Protein AF-A0A061RYN5-F1 (afdb_monomer_lite)

Radius of gyration: 20.58 Å; chains: 1; bounding box: 54×41×48 Å

Foldseek 3Di:
DVVLVVVLVVLVVDVVVLLVSLLVLLVVLLVLLLVCDPPNPDPVSLVVNLVSLLSLLSSLLSLQVPDPPPPVVVVVVVVCNPPPQVSLVSNLVSLVSVLPHPVLQLLLALVSCQVRVSNLLSNLSSLLSCLQGRLQNHDPVSNLVRQQSSVLSSLSNLLSQCLHLPPSSNVSSLSSLQSLLVSLVPHDVSSLVSNLVCLLSNLLSLVSLLLHPPSLVCLLSSLVSLLSQLLSQLVVPVALLVSLVSNLVSNLVSVVPDDPVSADVCLNVVLSVQCSVLSSQSSVLSSVPDDPPDDPPRNVVSSVSNSVSSNVSSVVD

Sequence (317 aa):
MAAARATAAALRADSAAVVPALDDVLRSCLDALERASPPLGGKDATAAAAALMRLLSAAVEVCGGWNWSGGWECMAASGDAAEPEAAQARVVSALRRMGSSAIARSLESPAVADEVPDLSMAVCAVDVSFARFCVPALPQRLAAEAAPEMIGGALRRAAACCACNHKGAALAGLTSCSAFIKLGDSSSEAARGAVLSHGMVVAWGLLGTLLGPSPLSRVHKVASVLGELVSLVAAAVGSPDSAASTVRSWLSDAMDSVPRCRLLPGERSAALEEWGPLLAAIALVSLRRPCPDTGADGDGRNVQRLKRALRAFVERR

Secondary structure (DSSP, 8-state):
-HHHHHHHHHTTT-HHHHHHHHHHHHHHHHHHHHHT-SS--HHHHHHHHHHHHHHHHHHHHHHHHS-SSSHHHHHHTTT-TTHHHHHHHHHHHHHHHHHHSHHHHHTTSHHHHHHSHHHHHHHHHHHHHIIIIIGGGS-HHHHHHHHHHHHHHHHHHHHHHHT-SSHHHHHHHHHHHHHHHHHHHHS-HHHHHHHHHTHHHHHHHHHHHHHSSSGGGTHHHHHHHHHHHHHHHHHHHS-HHHHHHHHHHHHHHHHHHS-GGGS-TTHHHHHHHHHHHHHHHHHHHHHS---TTS-SHHHHHHHHHHHHHHHHHHHT-

pLDDT: mean 83.66, std 16.55, range [39.69, 98.62]

Structure (mmCIF, N/CA/C/O backbone):
data_AF-A0A061RYN5-F1
#
_entry.id   AF-A0A061RYN5-F1
#
loop_
_atom_site.group_PDB
_atom_site.id
_atom_site.type_symbol
_atom_site.label_atom_id
_atom_site.label_alt_id
_atom_site.label_comp_id
_atom_site.label_asym_id
_atom_site.label_entity_id
_atom_site.label_seq_id
_atom_site.pdbx_PDB_ins_code
_atom_site.Cartn_x
_atom_site.Cartn_y
_atom_site.Cartn_z
_atom_site.occupancy
_atom_site.B_iso_or_equiv
_atom_site.auth_seq_id
_atom_site.auth_comp_id
_atom_site.auth_asym_id
_atom_site.auth_atom_id
_atom_site.pdbx_PDB_model_num
ATOM 1 N N . MET A 1 1 ? 11.145 -18.696 -18.194 1.00 42.22 1 MET A N 1
ATOM 2 C CA . MET A 1 1 ? 11.932 -18.336 -16.985 1.00 42.22 1 MET A CA 1
ATOM 3 C C . MET A 1 1 ? 13.445 -18.395 -17.190 1.00 42.22 1 MET A C 1
ATOM 5 O O . MET A 1 1 ? 14.097 -17.432 -16.818 1.00 42.22 1 MET A O 1
ATOM 9 N N . ALA A 1 2 ? 14.019 -19.471 -17.748 1.00 40.53 2 ALA A N 1
ATOM 10 C CA . ALA A 1 2 ? 15.472 -19.570 -17.962 1.00 40.53 2 ALA A CA 1
ATOM 11 C C . ALA A 1 2 ? 16.017 -18.465 -18.887 1.00 40.53 2 ALA A C 1
ATOM 13 O O . ALA A 1 2 ? 16.960 -17.782 -18.508 1.00 40.53 2 ALA A O 1
ATOM 14 N N . ALA A 1 3 ? 15.342 -18.212 -20.017 1.00 44.34 3 ALA A N 1
ATOM 15 C CA . ALA A 1 3 ? 15.675 -17.113 -20.925 1.00 44.34 3 ALA A CA 1
ATOM 16 C C . ALA A 1 3 ? 15.694 -15.761 -20.203 1.00 44.34 3 ALA A C 1
ATOM 18 O O . ALA A 1 3 ? 16.672 -15.044 -20.273 1.00 44.34 3 ALA A O 1
ATOM 19 N N . ALA A 1 4 ? 14.674 -15.465 -19.402 1.00 47.56 4 ALA A N 1
ATOM 20 C CA . ALA A 1 4 ? 14.575 -14.180 -18.728 1.00 47.56 4 ALA A CA 1
ATOM 21 C C . ALA A 1 4 ? 15.557 -14.003 -17.549 1.00 47.56 4 ALA A C 1
ATOM 23 O O . ALA A 1 4 ? 16.001 -12.891 -17.284 1.00 47.56 4 ALA A O 1
ATOM 24 N N . ARG A 1 5 ? 15.953 -15.092 -16.868 1.00 48.97 5 ARG A N 1
ATOM 25 C CA . ARG A 1 5 ? 17.071 -15.067 -15.904 1.00 48.97 5 ARG A CA 1
ATOM 26 C C . ARG A 1 5 ? 18.412 -14.858 -16.606 1.00 48.97 5 ARG A C 1
ATOM 28 O O . ARG A 1 5 ? 19.238 -14.116 -16.091 1.00 48.97 5 ARG A O 1
ATOM 35 N N . ALA A 1 6 ? 18.606 -15.477 -17.770 1.00 54.03 6 ALA A N 1
ATOM 36 C CA . ALA A 1 6 ? 19.780 -15.255 -18.606 1.00 54.03 6 ALA A CA 1
ATOM 37 C C . ALA A 1 6 ? 19.813 -13.817 -19.147 1.00 54.03 6 ALA A C 1
ATOM 39 O O . ALA A 1 6 ? 20.861 -13.189 -19.092 1.00 54.03 6 ALA A O 1
ATOM 40 N N . THR A 1 7 ? 18.668 -13.255 -19.549 1.00 53.97 7 THR A N 1
ATOM 41 C CA . THR A 1 7 ? 18.532 -11.844 -19.930 1.00 53.97 7 THR A CA 1
ATOM 42 C C . THR A 1 7 ? 18.856 -10.933 -18.751 1.00 53.97 7 THR A C 1
ATOM 44 O O . THR A 1 7 ? 19.706 -10.074 -18.893 1.00 53.97 7 THR A O 1
ATOM 47 N N . ALA A 1 8 ? 18.294 -11.148 -17.557 1.00 50.59 8 ALA A N 1
ATOM 48 C CA . ALA A 1 8 ? 18.623 -10.335 -16.379 1.00 50.59 8 ALA A CA 1
ATOM 49 C C . ALA A 1 8 ? 20.107 -10.428 -15.967 1.00 50.59 8 ALA A C 1
ATOM 51 O O . ALA A 1 8 ? 20.676 -9.444 -15.502 1.00 50.59 8 ALA A O 1
ATOM 52 N N . ALA A 1 9 ? 20.744 -11.592 -16.139 1.00 55.84 9 ALA A N 1
ATOM 53 C CA . ALA A 1 9 ? 22.176 -11.772 -15.899 1.00 55.84 9 ALA A CA 1
ATOM 54 C C . ALA A 1 9 ? 23.040 -11.098 -16.981 1.00 55.84 9 ALA A C 1
ATOM 56 O O . ALA A 1 9 ? 24.043 -10.477 -16.647 1.00 55.84 9 ALA A O 1
ATOM 57 N N . ALA A 1 10 ? 22.627 -11.161 -18.249 1.00 55.28 10 ALA A N 1
ATOM 58 C CA . ALA A 1 10 ? 23.287 -10.484 -19.364 1.00 55.28 10 ALA A CA 1
ATOM 59 C C . ALA A 1 10 ? 23.141 -8.954 -19.278 1.00 55.28 10 ALA A C 1
ATOM 61 O O . ALA A 1 10 ? 24.114 -8.237 -19.479 1.00 55.28 10 ALA A O 1
ATOM 62 N N . LEU A 1 11 ? 21.971 -8.455 -18.861 1.00 52.06 11 LEU A N 1
ATOM 63 C CA . LEU A 1 11 ? 21.710 -7.033 -18.599 1.00 52.06 11 LEU A CA 1
ATOM 64 C C . LEU A 1 11 ? 22.567 -6.473 -17.449 1.00 52.06 11 LEU A C 1
ATOM 66 O O . LEU A 1 11 ? 22.714 -5.266 -17.329 1.00 52.06 11 LEU A O 1
ATOM 70 N N . ARG A 1 12 ? 23.145 -7.320 -16.587 1.00 54.09 12 ARG A N 1
ATOM 71 C CA . ARG A 1 12 ? 24.112 -6.879 -15.565 1.00 54.09 12 ARG A CA 1
ATOM 72 C C . ARG A 1 12 ? 25.542 -6.748 -16.098 1.00 54.09 12 ARG A C 1
ATOM 74 O O . ARG A 1 12 ? 26.367 -6.180 -15.393 1.00 54.09 12 ARG A O 1
ATOM 81 N N . ALA A 1 13 ? 25.843 -7.291 -17.279 1.00 55.84 13 ALA A N 1
ATOM 82 C CA . ALA A 1 13 ? 27.206 -7.409 -17.797 1.00 55.84 13 ALA A CA 1
ATOM 83 C C . ALA A 1 13 ? 27.595 -6.325 -18.822 1.00 55.84 13 ALA A C 1
ATOM 85 O O . ALA A 1 13 ? 28.786 -6.083 -18.987 1.00 55.84 13 ALA A O 1
ATOM 86 N N . ASP A 1 14 ? 26.636 -5.666 -19.484 1.00 59.75 14 ASP A N 1
ATOM 87 C CA . ASP A 1 14 ? 26.905 -4.643 -20.509 1.00 59.75 14 ASP A CA 1
ATOM 88 C C . ASP A 1 14 ? 25.846 -3.531 -20.486 1.00 59.75 14 ASP A C 1
ATOM 90 O O . ASP A 1 14 ? 24.712 -3.757 -20.902 1.00 59.75 14 ASP A O 1
ATOM 94 N N . SER A 1 15 ? 26.230 -2.340 -20.008 1.00 53.16 15 SER A N 1
ATOM 95 C CA . SER A 1 15 ? 25.376 -1.164 -19.788 1.00 53.16 15 SER A CA 1
ATOM 96 C C . SER A 1 15 ? 24.761 -0.573 -21.051 1.00 53.16 15 SER A C 1
ATOM 98 O O . SER A 1 15 ? 23.611 -0.133 -21.022 1.00 53.16 15 SER A O 1
ATOM 100 N N . ALA A 1 16 ? 25.509 -0.573 -22.155 1.00 54.28 16 ALA A N 1
ATOM 101 C CA . ALA A 1 16 ? 25.088 0.052 -23.406 1.00 54.28 16 ALA A CA 1
ATOM 102 C C . ALA A 1 16 ? 24.015 -0.788 -24.121 1.00 54.28 16 ALA A C 1
ATOM 104 O O . ALA A 1 16 ? 23.125 -0.251 -24.779 1.00 54.28 16 ALA A O 1
ATOM 105 N N . ALA A 1 17 ? 24.033 -2.109 -23.924 1.00 59.56 17 ALA A N 1
ATOM 106 C CA . ALA A 1 17 ? 23.021 -3.022 -24.448 1.00 59.56 17 ALA A CA 1
ATOM 107 C C . ALA A 1 17 ? 21.742 -3.095 -23.584 1.00 59.56 17 ALA A C 1
ATOM 109 O O . ALA A 1 17 ? 20.722 -3.614 -24.047 1.00 59.56 17 ALA A O 1
ATOM 110 N N . VAL A 1 18 ? 21.763 -2.581 -22.341 1.00 62.22 18 VAL A N 1
ATOM 111 C CA . VAL A 1 18 ? 20.642 -2.721 -21.389 1.00 62.22 18 VAL A CA 1
ATOM 112 C C . VAL A 1 18 ? 19.403 -1.981 -21.848 1.00 62.22 18 VAL A C 1
ATOM 114 O O . VAL A 1 18 ? 18.313 -2.535 -21.769 1.00 62.22 18 VAL A O 1
ATOM 117 N N . VAL A 1 19 ? 19.542 -0.739 -22.310 1.00 58.88 19 VAL A N 1
ATOM 118 C CA . VAL A 1 19 ? 18.387 0.131 -22.578 1.00 58.88 19 VAL A CA 1
ATOM 119 C C . VAL A 1 19 ? 17.543 -0.363 -23.763 1.00 58.88 19 VAL A C 1
ATOM 121 O O . VAL A 1 19 ? 16.324 -0.458 -23.596 1.00 58.88 19 VAL A O 1
ATOM 124 N N . PRO A 1 20 ? 18.116 -0.739 -24.927 1.00 65.12 20 PRO A N 1
ATOM 125 C CA . PRO A 1 20 ? 17.326 -1.287 -26.034 1.00 65.12 20 PRO A CA 1
ATOM 126 C C . PRO A 1 20 ? 16.695 -2.642 -25.691 1.00 65.12 20 PRO A C 1
ATOM 128 O O . PRO A 1 20 ? 15.509 -2.855 -25.932 1.00 65.12 20 PRO A O 1
ATOM 131 N N . ALA A 1 21 ? 17.457 -3.536 -25.049 1.00 67.19 21 ALA A N 1
ATOM 132 C CA . ALA A 1 21 ? 16.958 -4.845 -24.634 1.00 67.19 21 ALA A CA 1
ATOM 133 C C . ALA A 1 21 ? 15.854 -4.734 -23.570 1.00 67.19 21 ALA A C 1
ATOM 135 O O . ALA A 1 21 ? 14.900 -5.510 -23.574 1.00 67.19 21 ALA A O 1
ATOM 136 N N . LEU A 1 22 ? 15.957 -3.753 -22.673 1.00 67.50 22 LEU A N 1
ATOM 137 C CA . LEU A 1 22 ? 14.917 -3.424 -21.711 1.00 67.50 22 LEU A CA 1
ATOM 138 C C . LEU A 1 22 ? 13.658 -2.933 -22.418 1.00 67.50 22 LEU A C 1
ATOM 140 O O . LEU A 1 22 ? 12.581 -3.406 -22.083 1.00 67.50 22 LEU A O 1
ATOM 144 N N . ASP A 1 23 ? 13.774 -2.011 -23.374 1.00 68.69 23 ASP A N 1
ATOM 145 C CA . ASP A 1 23 ? 12.614 -1.479 -24.094 1.00 68.69 23 ASP A CA 1
ATOM 146 C C . ASP A 1 23 ? 11.867 -2.593 -24.842 1.00 68.69 23 ASP A C 1
ATOM 148 O O . ASP A 1 23 ? 10.643 -2.693 -24.753 1.00 68.69 23 ASP A O 1
ATOM 152 N N . ASP A 1 24 ? 12.598 -3.510 -25.479 1.00 72.88 24 ASP A N 1
ATOM 153 C CA . ASP A 1 24 ? 12.008 -4.678 -26.134 1.00 72.88 24 ASP A CA 1
ATOM 154 C C . ASP A 1 24 ? 11.366 -5.652 -25.138 1.00 72.88 24 ASP A C 1
ATOM 156 O O . ASP A 1 24 ? 10.282 -6.179 -25.406 1.00 72.88 24 ASP A O 1
ATOM 160 N N . VAL A 1 25 ? 11.974 -5.864 -23.965 1.00 73.81 25 VAL A N 1
ATOM 161 C CA . VAL A 1 25 ? 11.383 -6.674 -22.888 1.00 73.81 25 VAL A CA 1
ATOM 162 C C . VAL A 1 25 ? 10.125 -6.011 -22.329 1.00 73.81 25 VAL A C 1
ATOM 164 O O . VAL A 1 25 ? 9.109 -6.684 -22.172 1.00 73.81 25 VAL A O 1
ATOM 167 N N . LEU A 1 26 ? 10.155 -4.705 -22.056 1.00 71.75 26 LEU A N 1
ATOM 168 C CA . LEU A 1 26 ? 9.019 -3.934 -21.552 1.00 71.75 26 LEU A CA 1
ATOM 169 C C . LEU A 1 26 ? 7.860 -3.974 -22.546 1.00 71.75 26 LEU A C 1
ATOM 171 O O . LEU A 1 26 ? 6.738 -4.303 -22.161 1.00 71.75 26 LEU A O 1
ATOM 175 N N . ARG A 1 27 ? 8.139 -3.714 -23.828 1.00 76.06 27 ARG A N 1
ATOM 176 C CA . ARG A 1 27 ? 7.149 -3.763 -24.907 1.00 76.06 27 ARG A CA 1
ATOM 177 C C . ARG A 1 27 ? 6.567 -5.165 -25.056 1.00 76.06 27 ARG A C 1
ATOM 179 O O . ARG A 1 27 ? 5.354 -5.322 -25.010 1.00 76.06 27 ARG A O 1
ATOM 186 N N . SER A 1 28 ? 7.415 -6.192 -25.103 1.00 78.00 28 SER A N 1
ATOM 187 C CA . SER A 1 28 ? 6.971 -7.588 -25.216 1.00 78.00 28 SER A CA 1
ATOM 188 C C . SER A 1 28 ? 6.118 -8.031 -24.026 1.00 78.00 28 SER A C 1
ATOM 190 O O . SER A 1 28 ? 5.113 -8.719 -24.209 1.00 78.00 28 SER A O 1
ATOM 192 N N . CYS A 1 29 ? 6.493 -7.634 -22.805 1.00 72.44 29 CYS A N 1
ATOM 193 C CA . CYS A 1 29 ? 5.718 -7.903 -21.597 1.00 72.44 29 CYS A CA 1
ATOM 194 C C . CYS A 1 29 ? 4.349 -7.218 -21.651 1.00 72.44 29 CYS A C 1
ATOM 196 O O . CYS A 1 29 ? 3.344 -7.862 -21.357 1.00 72.44 29 CYS A O 1
ATOM 198 N N . LEU A 1 30 ? 4.297 -5.943 -22.046 1.00 73.19 30 LEU A N 1
ATOM 199 C CA . LEU A 1 30 ? 3.050 -5.188 -22.170 1.00 73.19 30 LEU A CA 1
ATOM 200 C C . LEU A 1 30 ? 2.140 -5.766 -23.252 1.00 73.19 30 LEU A C 1
ATOM 202 O O . LEU A 1 30 ? 0.977 -6.028 -22.974 1.00 73.19 30 LEU A O 1
ATOM 206 N N . ASP A 1 31 ? 2.670 -6.061 -24.436 1.00 80.00 31 ASP A N 1
ATOM 207 C CA . ASP A 1 31 ? 1.894 -6.633 -25.538 1.00 80.00 31 ASP A CA 1
ATOM 208 C C . ASP A 1 31 ? 1.385 -8.045 -25.196 1.00 80.00 31 ASP A C 1
ATOM 210 O O . ASP A 1 31 ? 0.319 -8.475 -25.641 1.00 80.00 31 ASP A O 1
ATOM 214 N N . ALA A 1 32 ? 2.141 -8.813 -24.406 1.00 75.69 32 ALA A N 1
ATOM 215 C CA . ALA A 1 32 ? 1.683 -10.097 -23.881 1.00 75.69 32 ALA A CA 1
ATOM 216 C C . ALA A 1 32 ? 0.579 -9.928 -22.821 1.00 75.69 32 ALA A C 1
ATOM 218 O O . ALA A 1 32 ? -0.394 -10.679 -22.841 1.00 75.69 32 ALA A O 1
ATOM 219 N N . LEU A 1 33 ? 0.697 -8.934 -21.936 1.00 71.31 33 LEU A N 1
ATOM 220 C CA . LEU A 1 33 ? -0.322 -8.612 -20.932 1.00 71.31 33 LEU A CA 1
ATOM 221 C C . LEU A 1 33 ? -1.615 -8.086 -21.569 1.00 71.31 33 LEU A C 1
ATOM 223 O O . LEU A 1 33 ? -2.698 -8.497 -21.169 1.00 71.31 33 LEU A O 1
ATOM 227 N N . GLU A 1 34 ? -1.521 -7.220 -22.577 1.00 75.75 34 GLU A N 1
ATOM 228 C CA . GLU A 1 34 ? -2.676 -6.681 -23.305 1.00 75.75 34 GLU A CA 1
ATOM 229 C C . GLU A 1 34 ? -3.419 -7.785 -24.073 1.00 75.75 34 GLU A C 1
ATOM 231 O O . GLU A 1 34 ? -4.651 -7.823 -24.072 1.00 75.75 34 GLU A O 1
ATOM 236 N N . ARG A 1 35 ? -2.689 -8.746 -24.656 1.00 75.00 35 ARG A N 1
ATOM 237 C CA . ARG A 1 35 ? -3.288 -9.929 -25.299 1.00 75.00 35 ARG A CA 1
ATOM 238 C C . ARG A 1 35 ? -3.951 -10.890 -24.315 1.00 75.00 35 ARG A C 1
ATOM 240 O O . ARG A 1 35 ? -4.870 -11.602 -24.705 1.00 75.00 35 ARG A O 1
ATOM 247 N N . ALA A 1 36 ? -3.532 -10.895 -23.052 1.00 68.44 36 ALA A N 1
ATOM 248 C CA . ALA A 1 36 ? -4.108 -11.732 -22.001 1.00 68.44 36 ALA A CA 1
ATOM 249 C C . ALA A 1 36 ? -5.423 -11.170 -21.405 1.00 68.44 36 ALA A C 1
ATOM 251 O O . ALA A 1 36 ? -5.782 -11.551 -20.293 1.00 68.44 36 ALA A O 1
ATOM 252 N N . SER A 1 37 ? -6.106 -10.262 -22.121 1.00 57.72 37 SER A N 1
ATOM 253 C CA . SER A 1 37 ? -7.301 -9.502 -21.711 1.00 57.72 37 SER A CA 1
ATOM 254 C C . SER A 1 37 ? -8.271 -10.268 -20.786 1.00 57.72 37 SER A C 1
ATOM 256 O O . SER A 1 37 ? -8.551 -11.442 -21.038 1.00 57.72 37 SER A O 1
ATOM 258 N N . PRO A 1 38 ? -8.813 -9.633 -19.724 1.00 60.19 38 PRO A N 1
ATOM 259 C CA . PRO A 1 38 ? -9.725 -10.298 -18.799 1.00 60.19 38 PRO A CA 1
ATOM 260 C C . PRO A 1 38 ? -11.048 -10.756 -19.459 1.00 60.19 38 PRO A C 1
ATOM 262 O O . PRO A 1 38 ? -11.493 -10.139 -20.429 1.00 60.19 38 PRO A O 1
ATOM 265 N N . PRO A 1 39 ? -11.723 -11.784 -18.899 1.00 54.28 39 PRO A N 1
ATOM 266 C CA . PRO A 1 39 ? -11.365 -12.485 -17.665 1.00 54.28 39 PRO A CA 1
ATOM 267 C C . PRO A 1 39 ? -10.153 -13.388 -17.904 1.00 54.28 39 PRO A C 1
ATOM 269 O O . PRO A 1 39 ? -10.120 -14.112 -18.893 1.00 54.28 39 PRO A O 1
ATOM 272 N N . LEU A 1 40 ? -9.142 -13.299 -17.029 1.00 60.88 40 LEU A N 1
ATOM 273 C CA . LEU A 1 40 ? -7.882 -14.036 -17.156 1.00 60.88 40 LEU A CA 1
ATOM 274 C C . LEU A 1 40 ? -8.197 -15.528 -17.342 1.00 60.88 40 LEU A C 1
ATOM 276 O O . LEU A 1 40 ? -8.603 -16.216 -16.406 1.00 60.88 40 LEU A O 1
ATOM 280 N N . GLY A 1 41 ? -8.091 -15.996 -18.585 1.00 55.47 41 GLY A N 1
ATOM 281 C CA . GLY A 1 41 ? -8.524 -17.327 -18.980 1.00 55.47 41 GLY A CA 1
ATOM 282 C C . GLY A 1 41 ? -7.624 -18.390 -18.365 1.00 55.47 41 GLY A C 1
ATOM 283 O O . GLY A 1 41 ? -6.517 -18.618 -18.839 1.00 55.47 41 GLY A O 1
ATOM 284 N N . GLY A 1 42 ? -8.109 -19.060 -17.322 1.00 70.00 42 GLY A N 1
ATOM 285 C CA . GLY A 1 42 ? -7.439 -20.210 -16.715 1.00 70.00 42 GLY A CA 1
ATOM 286 C C . GLY A 1 42 ? -6.166 -19.883 -15.919 1.00 70.00 42 GLY A C 1
ATOM 287 O O . GLY A 1 42 ? -5.574 -18.808 -16.007 1.00 70.00 42 GLY A O 1
ATOM 288 N N . LYS A 1 43 ? -5.730 -20.856 -15.108 1.00 76.31 43 LYS A N 1
ATOM 289 C CA . LYS A 1 43 ? -4.558 -20.737 -14.217 1.00 76.31 43 LYS A CA 1
ATOM 290 C C . LYS A 1 43 ? -3.237 -20.494 -14.962 1.00 76.31 43 LYS A C 1
ATOM 292 O O . LYS A 1 43 ? -2.313 -19.918 -14.395 1.00 76.31 43 LYS A O 1
ATOM 297 N N . ASP A 1 44 ? -3.143 -20.902 -16.225 1.00 79.88 44 ASP A N 1
ATOM 298 C CA . ASP A 1 44 ? -1.905 -20.781 -17.001 1.00 79.88 44 ASP A CA 1
ATOM 299 C C . ASP A 1 44 ? -1.659 -19.342 -17.474 1.00 79.88 44 ASP A C 1
ATOM 301 O O . ASP A 1 44 ? -0.527 -18.854 -17.416 1.00 79.88 44 ASP A O 1
ATOM 305 N N . ALA A 1 45 ? -2.715 -18.618 -17.866 1.00 78.69 45 ALA A N 1
ATOM 306 C CA . ALA A 1 45 ? -2.604 -17.215 -18.265 1.00 78.69 45 ALA A CA 1
ATOM 307 C C . ALA A 1 45 ? -2.218 -16.320 -17.077 1.00 78.69 45 ALA A C 1
ATOM 309 O O . ALA A 1 45 ? -1.377 -15.429 -17.213 1.00 78.69 45 ALA A O 1
ATOM 310 N N . THR A 1 46 ? -2.775 -16.587 -15.891 1.00 80.19 46 THR A N 1
ATOM 311 C CA . THR A 1 46 ? -2.453 -15.838 -14.667 1.00 80.19 46 THR A CA 1
ATOM 312 C C . THR A 1 46 ? -1.017 -16.094 -14.213 1.00 80.19 46 THR A C 1
ATOM 314 O O . THR A 1 46 ? -0.311 -15.149 -13.857 1.00 80.19 46 THR A O 1
ATOM 317 N N . ALA A 1 47 ? -0.542 -17.340 -14.299 1.00 83.19 47 ALA A N 1
ATOM 318 C CA .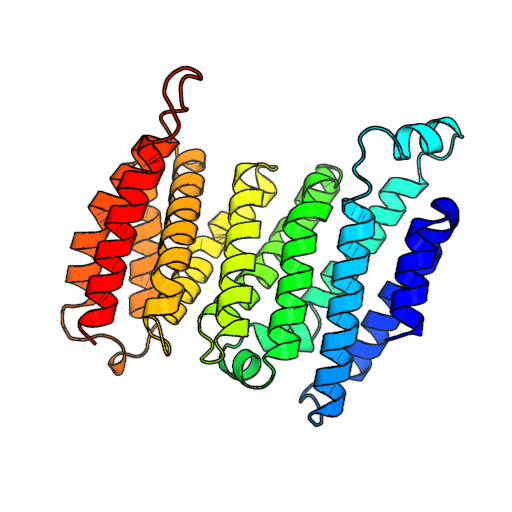 ALA A 1 47 ? 0.845 -17.691 -14.006 1.00 83.19 47 ALA A 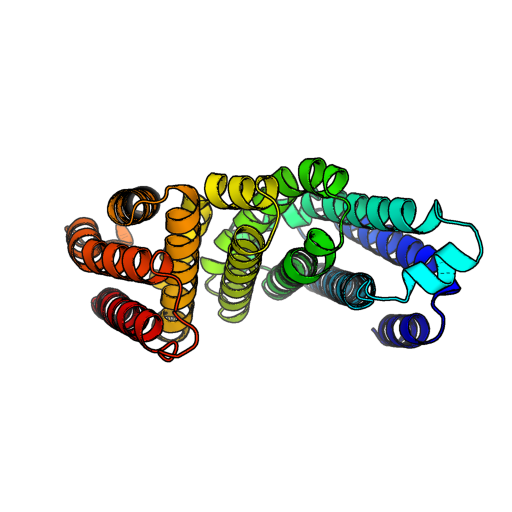CA 1
ATOM 319 C C . ALA A 1 47 ? 1.832 -17.027 -14.982 1.00 83.19 47 ALA A C 1
ATOM 321 O O . ALA A 1 47 ? 2.868 -16.507 -14.557 1.00 83.19 47 ALA A O 1
ATOM 322 N N . ALA A 1 48 ? 1.505 -16.995 -16.279 1.00 81.88 48 ALA A N 1
ATOM 323 C CA . ALA A 1 48 ? 2.310 -16.309 -17.286 1.00 81.88 48 ALA A CA 1
ATOM 324 C C . ALA A 1 48 ? 2.369 -14.794 -17.029 1.00 81.88 48 ALA A C 1
ATOM 326 O O . ALA A 1 48 ? 3.460 -14.223 -16.989 1.00 81.88 48 ALA A O 1
ATOM 327 N N . ALA A 1 49 ? 1.224 -14.155 -16.765 1.00 81.81 49 ALA A N 1
ATOM 328 C CA . ALA A 1 49 ? 1.158 -12.738 -16.414 1.00 81.81 49 ALA A CA 1
ATOM 329 C C . ALA A 1 49 ? 1.967 -12.425 -15.141 1.00 81.81 49 ALA A C 1
ATOM 331 O O . ALA A 1 49 ? 2.742 -11.470 -15.117 1.00 81.81 49 ALA A O 1
ATOM 332 N N . ALA A 1 50 ? 1.867 -13.265 -14.106 1.00 84.31 50 ALA A N 1
ATOM 333 C CA . ALA A 1 50 ? 2.649 -13.109 -12.881 1.00 84.31 50 ALA A CA 1
ATOM 334 C C . ALA A 1 50 ? 4.159 -13.237 -13.143 1.00 84.31 50 ALA A C 1
ATOM 336 O O . ALA A 1 50 ? 4.956 -12.482 -12.584 1.00 84.31 50 ALA A O 1
ATOM 337 N N . ALA A 1 51 ? 4.573 -14.162 -14.015 1.00 83.25 51 ALA A N 1
ATOM 338 C CA . ALA A 1 51 ? 5.969 -14.290 -14.419 1.00 83.25 51 ALA A CA 1
ATOM 339 C C . ALA A 1 51 ? 6.465 -13.036 -15.155 1.00 83.25 51 ALA A C 1
ATOM 341 O O . ALA A 1 51 ? 7.547 -12.550 -14.832 1.00 83.25 51 ALA A O 1
ATOM 342 N N . LEU A 1 52 ? 5.672 -12.480 -16.078 1.00 82.56 52 LEU A N 1
ATOM 343 C CA . LEU A 1 52 ? 6.001 -11.233 -16.779 1.00 82.56 52 LEU A CA 1
ATOM 344 C C . LEU A 1 52 ? 6.136 -10.054 -15.807 1.00 82.56 52 LEU A C 1
ATOM 346 O O . LEU A 1 52 ? 7.115 -9.318 -15.880 1.00 82.56 52 LEU A O 1
ATOM 350 N N . MET A 1 53 ? 5.229 -9.920 -14.835 1.00 85.31 53 MET A N 1
ATOM 351 C CA . MET A 1 53 ? 5.309 -8.865 -13.816 1.00 85.31 53 MET A CA 1
ATOM 352 C C . MET A 1 53 ? 6.550 -8.998 -12.924 1.00 85.31 53 MET A C 1
ATOM 354 O O . MET A 1 53 ? 7.187 -8.003 -12.593 1.00 85.31 53 MET A O 1
ATOM 358 N N . ARG A 1 54 ? 6.965 -10.221 -12.576 1.00 84.94 54 ARG A N 1
ATOM 359 C CA . ARG A 1 54 ? 8.223 -10.439 -11.836 1.00 84.94 54 ARG A CA 1
ATOM 360 C C . ARG A 1 54 ? 9.447 -10.040 -12.655 1.00 84.94 54 ARG A C 1
ATOM 362 O O . ARG A 1 54 ? 10.398 -9.503 -12.097 1.00 84.94 54 ARG A O 1
ATOM 369 N N . LEU A 1 55 ? 9.427 -10.293 -13.964 1.00 80.56 55 LEU A N 1
ATOM 370 C CA . LEU A 1 55 ? 10.491 -9.845 -14.863 1.00 80.56 55 LEU A CA 1
ATOM 371 C C . LEU A 1 55 ? 10.521 -8.329 -14.982 1.00 80.56 55 LEU A C 1
ATOM 373 O O . LEU A 1 55 ? 11.597 -7.751 -14.898 1.00 80.56 55 LEU A O 1
ATOM 377 N N . LEU A 1 56 ? 9.353 -7.699 -15.103 1.00 81.94 56 LEU A N 1
ATOM 378 C CA . LEU A 1 56 ? 9.218 -6.249 -15.101 1.00 81.94 56 LEU A CA 1
ATOM 379 C C . LEU A 1 56 ? 9.768 -5.638 -13.805 1.00 81.94 56 LEU A C 1
ATOM 381 O O . LEU A 1 56 ? 10.564 -4.710 -13.868 1.00 81.94 56 LEU A O 1
ATOM 385 N N . SER A 1 57 ? 9.405 -6.186 -12.643 1.00 85.06 57 SER A N 1
ATOM 386 C CA . SER A 1 57 ? 9.920 -5.739 -11.342 1.00 85.06 57 SER A CA 1
ATOM 387 C C . SER A 1 57 ? 11.442 -5.871 -11.283 1.00 85.06 57 SER A C 1
ATOM 389 O O . SER A 1 57 ? 12.120 -4.882 -11.030 1.00 85.06 57 SER A O 1
ATOM 391 N N . ALA A 1 58 ? 11.998 -7.037 -11.628 1.00 81.38 58 ALA A N 1
ATOM 392 C CA . ALA A 1 58 ? 13.447 -7.234 -11.654 1.00 81.38 58 ALA A CA 1
ATOM 393 C C . ALA A 1 58 ? 14.156 -6.276 -12.626 1.00 81.38 58 ALA A C 1
ATOM 395 O O . ALA A 1 58 ? 15.226 -5.763 -12.314 1.00 81.38 58 ALA A O 1
ATOM 396 N N . ALA A 1 59 ? 13.560 -6.016 -13.789 1.00 76.56 59 ALA A N 1
ATOM 397 C CA . ALA A 1 59 ? 14.095 -5.077 -14.763 1.00 76.56 59 ALA A CA 1
ATOM 398 C C . ALA A 1 59 ? 14.102 -3.643 -14.211 1.00 76.56 59 ALA A C 1
ATOM 400 O O . ALA A 1 59 ? 15.120 -2.965 -14.294 1.00 76.56 59 ALA A O 1
ATOM 401 N N . VAL A 1 60 ? 13.018 -3.218 -13.556 1.00 78.56 60 VAL A N 1
ATOM 402 C CA . VAL A 1 60 ? 12.928 -1.923 -12.864 1.00 78.56 60 VAL A CA 1
ATOM 403 C C . VAL A 1 60 ? 13.980 -1.795 -11.758 1.00 78.56 60 VAL A C 1
ATOM 405 O O . VAL A 1 60 ? 14.625 -0.753 -11.647 1.00 78.56 60 VAL A O 1
ATOM 408 N N . GLU A 1 61 ? 14.184 -2.843 -10.957 1.00 80.50 61 GLU A N 1
ATOM 409 C CA . GLU A 1 61 ? 15.211 -2.855 -9.906 1.00 80.50 61 GLU A CA 1
ATOM 410 C C . GLU A 1 61 ? 16.620 -2.765 -10.470 1.00 80.50 61 GLU A C 1
ATOM 412 O O . GLU A 1 61 ? 17.456 -2.076 -9.898 1.00 80.50 61 GLU A O 1
ATOM 417 N N . VAL A 1 62 ? 16.894 -3.433 -11.593 1.00 72.50 62 VAL A N 1
ATOM 418 C CA . VAL A 1 62 ? 18.163 -3.263 -12.299 1.00 72.50 62 VAL A CA 1
ATOM 419 C C . VAL A 1 62 ? 18.276 -1.803 -12.735 1.00 72.50 62 VAL A C 1
ATOM 421 O O . VAL A 1 62 ? 19.195 -1.124 -12.308 1.00 72.50 62 VAL A O 1
ATOM 424 N N . CYS A 1 63 ? 17.304 -1.249 -13.452 1.00 67.75 63 CYS A N 1
ATOM 425 C CA . CYS A 1 63 ? 17.404 0.119 -13.966 1.00 67.75 63 CYS A CA 1
ATOM 426 C C . CYS A 1 63 ? 17.558 1.204 -12.892 1.00 67.75 63 CYS A C 1
ATOM 428 O O . CYS A 1 63 ? 18.298 2.162 -13.107 1.00 67.75 63 CYS A O 1
ATOM 430 N N . GLY A 1 64 ? 16.875 1.086 -11.751 1.00 64.25 64 GLY A N 1
ATOM 431 C CA . GLY A 1 64 ? 16.998 2.080 -10.680 1.00 64.25 64 GLY A CA 1
ATOM 432 C C . GLY A 1 64 ? 18.041 1.734 -9.606 1.00 64.25 64 GLY A C 1
ATOM 433 O O . GLY A 1 64 ? 18.517 2.624 -8.911 1.00 64.25 64 GLY A O 1
ATOM 434 N N . GLY A 1 65 ? 18.456 0.467 -9.496 1.00 58.81 65 GLY A N 1
ATOM 435 C CA . GLY A 1 65 ? 19.585 0.021 -8.670 1.00 58.81 65 GLY A CA 1
ATOM 436 C C . GLY A 1 65 ? 20.948 0.370 -9.272 1.00 58.81 65 GLY A C 1
ATOM 437 O O . GLY A 1 65 ? 21.938 0.440 -8.545 1.00 58.81 65 GLY A O 1
ATOM 438 N N . TRP A 1 66 ? 20.994 0.685 -10.570 1.00 55.84 66 TRP A N 1
ATOM 439 C CA . TRP A 1 66 ? 22.092 1.398 -11.231 1.00 55.84 66 TRP A CA 1
ATOM 440 C C . TRP A 1 66 ? 22.113 2.863 -10.798 1.00 55.84 66 TRP A C 1
ATOM 442 O O . TRP A 1 66 ? 22.067 3.773 -11.623 1.00 55.84 66 TRP A O 1
ATOM 452 N N . ASN A 1 67 ? 22.109 3.083 -9.487 1.00 48.06 67 ASN A N 1
ATOM 453 C CA . ASN A 1 67 ? 22.121 4.373 -8.831 1.00 48.06 67 ASN A CA 1
ATOM 454 C C . ASN A 1 67 ? 23.306 5.190 -9.372 1.00 48.06 67 ASN A C 1
ATOM 456 O O . ASN A 1 67 ? 24.440 4.984 -8.958 1.00 48.06 67 ASN A O 1
ATOM 460 N N . TRP A 1 68 ? 23.075 5.959 -10.440 1.00 53.00 68 TRP A N 1
ATOM 461 C CA . TRP A 1 68 ? 23.022 7.421 -10.526 1.00 53.00 68 TRP A CA 1
ATOM 462 C C . TRP A 1 68 ? 24.100 8.253 -9.809 1.00 53.00 68 TRP A C 1
ATOM 464 O O . TRP A 1 68 ? 24.213 9.436 -10.097 1.00 53.00 68 TRP A O 1
ATOM 474 N N . SER A 1 69 ? 24.963 7.664 -8.982 1.00 42.34 69 SER A N 1
ATOM 475 C CA . SER A 1 69 ? 26.101 8.312 -8.324 1.00 42.34 69 SER A CA 1
ATOM 476 C C . SER A 1 69 ? 27.416 8.189 -9.112 1.00 42.34 69 SER A C 1
ATOM 478 O O . SER A 1 69 ? 28.482 8.262 -8.509 1.00 42.34 69 SER A O 1
ATOM 480 N N . GLY A 1 70 ? 27.362 7.928 -10.425 1.00 44.72 70 GLY A N 1
ATOM 481 C CA . GLY A 1 70 ? 28.565 7.940 -11.275 1.00 44.72 70 GLY A CA 1
ATOM 482 C C . GLY A 1 70 ? 28.461 7.208 -12.619 1.00 44.72 70 GLY A C 1
ATOM 483 O O . GLY A 1 70 ? 29.162 7.559 -13.561 1.00 44.72 70 GLY A O 1
ATOM 484 N N . GLY A 1 71 ? 27.557 6.231 -12.771 1.00 47.44 71 GLY A N 1
ATOM 485 C CA . GLY A 1 71 ? 27.449 5.456 -14.024 1.00 47.44 71 GLY A CA 1
ATOM 486 C C . GLY A 1 71 ? 26.994 6.284 -15.233 1.00 47.44 71 GLY A C 1
ATOM 487 O O . GLY A 1 71 ? 27.513 6.128 -16.336 1.00 47.44 71 GLY A O 1
ATOM 488 N N . TRP A 1 72 ? 26.067 7.220 -15.014 1.00 47.72 72 TRP A N 1
ATOM 489 C CA . TRP A 1 72 ? 25.620 8.151 -16.052 1.00 47.72 72 TRP A CA 1
ATOM 490 C C . TRP A 1 72 ? 26.610 9.285 -16.290 1.00 47.72 72 TRP A C 1
ATOM 492 O O . TRP A 1 72 ? 26.660 9.788 -17.400 1.00 47.72 72 TRP A O 1
ATOM 502 N N . GLU A 1 73 ? 27.432 9.654 -15.306 1.00 46.25 73 GLU A N 1
ATOM 503 C CA . GLU A 1 73 ? 28.522 10.617 -15.509 1.00 46.25 73 GLU A CA 1
ATOM 504 C C . GLU A 1 73 ? 29.595 10.031 -16.435 1.00 46.25 73 GLU A C 1
ATOM 506 O O . GLU A 1 73 ? 30.109 10.739 -17.296 1.00 46.25 73 GLU A O 1
ATOM 511 N N . CYS A 1 74 ? 29.857 8.719 -16.355 1.00 46.47 74 CYS A N 1
ATOM 512 C CA . CYS A 1 74 ? 30.727 8.025 -17.307 1.00 46.47 74 CYS A CA 1
ATOM 513 C C . CYS A 1 74 ? 30.166 7.998 -18.743 1.00 46.47 74 CYS A C 1
ATOM 515 O O . CYS A 1 74 ? 30.951 8.075 -19.683 1.00 46.47 74 CYS A O 1
ATOM 517 N N . MET A 1 75 ? 28.840 7.931 -18.933 1.00 44.19 75 MET A N 1
ATOM 518 C CA . MET A 1 75 ? 28.211 7.994 -20.270 1.00 44.19 75 MET A CA 1
ATOM 519 C C . MET A 1 75 ? 27.953 9.433 -20.756 1.00 44.19 75 MET A C 1
ATOM 521 O O . MET A 1 75 ? 28.049 9.729 -21.945 1.00 44.19 75 MET A O 1
ATOM 525 N N . ALA A 1 76 ? 27.696 10.375 -19.852 1.00 46.50 76 ALA A N 1
ATOM 526 C CA . ALA A 1 76 ? 27.619 11.797 -20.174 1.00 46.50 76 ALA A CA 1
ATOM 527 C C . ALA A 1 76 ? 29.000 12.347 -20.569 1.00 46.50 76 ALA A C 1
ATOM 529 O O . ALA A 1 76 ? 29.088 13.201 -21.449 1.00 46.50 76 ALA A O 1
ATOM 530 N N . ALA A 1 77 ? 30.084 11.801 -20.002 1.00 52.53 77 ALA A N 1
ATOM 531 C CA . ALA A 1 77 ? 31.453 12.080 -20.434 1.00 52.53 77 ALA A CA 1
ATOM 532 C C . ALA A 1 77 ? 31.741 11.622 -21.878 1.00 52.53 77 ALA A C 1
ATOM 534 O O . ALA A 1 77 ? 32.643 12.171 -22.508 1.00 52.53 77 ALA A O 1
ATOM 535 N N . SER A 1 78 ? 30.964 10.679 -22.431 1.00 52.84 78 SER A N 1
ATOM 536 C CA . SER A 1 78 ? 31.014 10.318 -23.858 1.00 52.84 78 SER A CA 1
ATOM 537 C C . SER A 1 78 ? 30.179 11.221 -24.782 1.00 52.84 78 SER A C 1
ATOM 539 O O . SER A 1 78 ? 30.206 11.019 -25.990 1.00 52.84 78 SER A O 1
ATOM 541 N N . GLY A 1 79 ? 29.504 12.253 -24.257 1.00 48.06 79 GLY A N 1
ATOM 542 C CA . GLY A 1 79 ? 28.885 13.319 -25.058 1.00 48.06 79 GLY A CA 1
ATOM 543 C C . GLY A 1 79 ? 27.399 13.153 -25.404 1.00 48.06 79 GLY A C 1
ATOM 544 O O . GLY A 1 79 ? 26.826 14.088 -25.957 1.00 48.06 79 GLY A O 1
ATOM 545 N N . ASP A 1 80 ? 26.747 12.047 -25.025 1.00 50.56 80 ASP A N 1
ATOM 546 C CA . ASP A 1 80 ? 25.335 11.758 -25.349 1.00 50.56 80 ASP A CA 1
ATOM 547 C C . ASP A 1 80 ? 24.401 11.859 -24.125 1.00 50.56 80 ASP A C 1
ATOM 549 O O . ASP A 1 80 ? 23.773 10.905 -23.667 1.00 50.56 80 ASP A O 1
ATOM 553 N N . ALA A 1 81 ? 24.261 13.067 -23.577 1.00 49.31 81 ALA A N 1
ATOM 554 C CA . ALA A 1 81 ? 23.370 13.339 -22.442 1.00 49.31 81 ALA A CA 1
ATOM 555 C C . ALA A 1 81 ? 21.857 13.188 -22.753 1.00 49.31 81 ALA A C 1
ATOM 557 O O . ALA A 1 81 ? 21.039 13.325 -21.847 1.00 49.31 81 ALA A O 1
ATOM 558 N N . ALA A 1 82 ? 21.465 12.912 -24.004 1.00 54.06 82 ALA A N 1
ATOM 559 C CA . ALA A 1 82 ? 20.067 12.754 -24.424 1.00 54.06 82 ALA A CA 1
ATOM 560 C C . ALA A 1 82 ? 19.497 11.335 -24.193 1.00 54.06 82 ALA A C 1
ATOM 562 O O . ALA A 1 82 ? 18.280 11.162 -24.092 1.00 54.06 82 ALA A O 1
ATOM 563 N N . GLU A 1 83 ? 20.347 10.313 -24.076 1.00 64.75 83 GLU A N 1
ATOM 564 C CA . GLU A 1 83 ? 19.915 8.923 -23.868 1.00 64.75 83 GLU A CA 1
ATOM 565 C C . GLU A 1 83 ? 19.334 8.579 -22.473 1.00 64.75 83 GLU A C 1
ATOM 567 O O . GLU A 1 83 ? 18.385 7.786 -22.428 1.00 64.75 83 GLU A O 1
ATOM 572 N N . PRO A 1 84 ? 19.799 9.151 -21.336 1.00 67.62 84 PRO A N 1
ATOM 573 C CA . PRO A 1 84 ? 19.309 8.798 -19.999 1.00 67.62 84 PRO A CA 1
ATOM 574 C C . PRO A 1 84 ? 17.848 9.172 -19.788 1.00 67.62 84 PRO A C 1
ATOM 576 O O . PRO A 1 84 ? 17.036 8.350 -19.362 1.00 67.62 84 PRO A O 1
ATOM 579 N N . GLU A 1 85 ? 17.501 10.418 -20.109 1.00 72.94 85 GLU A N 1
ATOM 580 C CA . GLU A 1 85 ? 16.156 10.945 -19.896 1.00 72.94 85 GLU A CA 1
ATOM 581 C C . GLU A 1 85 ? 15.155 10.252 -20.827 1.00 72.94 85 GLU A C 1
ATOM 583 O O . GLU A 1 85 ? 14.052 9.900 -20.406 1.00 72.94 85 GLU A O 1
ATOM 588 N N . ALA A 1 86 ? 15.563 9.945 -22.064 1.00 76.25 86 ALA A N 1
ATOM 589 C CA . ALA A 1 86 ? 14.763 9.152 -22.990 1.00 76.25 86 ALA A CA 1
ATOM 590 C C . ALA A 1 86 ? 14.514 7.727 -22.462 1.00 76.25 86 ALA A C 1
ATOM 592 O O . ALA A 1 86 ? 13.383 7.237 -22.528 1.00 76.25 86 ALA A O 1
ATOM 593 N N . ALA A 1 87 ? 15.531 7.063 -21.902 1.00 73.56 87 ALA A N 1
ATOM 594 C CA . ALA A 1 87 ? 15.386 5.741 -21.292 1.00 73.56 87 ALA A CA 1
ATOM 595 C C . ALA A 1 87 ? 14.444 5.772 -20.076 1.00 73.56 87 ALA A C 1
ATOM 597 O O . ALA A 1 87 ? 13.534 4.947 -19.965 1.00 73.56 87 ALA A O 1
ATOM 598 N N . GLN A 1 88 ? 14.602 6.761 -19.195 1.00 76.81 88 GLN A N 1
ATOM 599 C CA . GLN A 1 88 ? 13.718 6.964 -18.046 1.00 76.81 88 GLN A CA 1
ATOM 600 C C . GLN A 1 88 ? 12.274 7.240 -18.469 1.00 76.81 88 GLN A C 1
ATOM 602 O O . GLN A 1 88 ? 11.347 6.640 -17.924 1.00 76.81 88 GLN A O 1
ATOM 607 N N . ALA A 1 89 ? 12.070 8.101 -19.467 1.00 81.12 89 ALA A N 1
ATOM 608 C CA . ALA A 1 89 ? 10.751 8.404 -20.007 1.00 81.12 89 ALA A CA 1
ATOM 609 C C . ALA A 1 89 ? 10.075 7.154 -20.598 1.00 81.12 89 ALA A C 1
ATOM 611 O O . ALA A 1 89 ? 8.870 6.965 -20.410 1.00 81.12 89 ALA A O 1
ATOM 612 N N . ARG A 1 90 ? 10.833 6.259 -21.249 1.00 78.94 90 ARG A N 1
ATOM 613 C CA . ARG A 1 90 ? 10.319 4.963 -21.734 1.00 78.94 90 ARG A CA 1
ATOM 614 C C . ARG A 1 90 ? 9.896 4.049 -20.589 1.00 78.94 90 ARG A C 1
ATOM 616 O O . ARG A 1 90 ? 8.792 3.511 -20.639 1.00 78.94 90 ARG A O 1
ATOM 623 N N . VAL A 1 91 ? 10.706 3.929 -19.533 1.00 78.62 91 VAL A N 1
ATOM 624 C CA . VAL A 1 91 ? 10.344 3.151 -18.333 1.00 78.62 91 VAL A CA 1
ATOM 625 C C . VAL A 1 91 ? 9.070 3.704 -17.692 1.00 78.62 91 VAL A C 1
ATOM 627 O O . VAL A 1 91 ? 8.143 2.946 -17.410 1.00 78.62 91 VAL A O 1
ATOM 630 N N . VAL A 1 92 ? 8.976 5.026 -17.523 1.00 83.50 92 VAL A N 1
ATOM 631 C CA . VAL A 1 92 ? 7.774 5.691 -16.997 1.00 83.50 92 VAL A CA 1
ATOM 632 C C . VAL A 1 92 ? 6.560 5.424 -17.887 1.00 83.50 92 VAL A C 1
ATOM 634 O O . VAL A 1 92 ? 5.496 5.075 -17.380 1.00 83.50 92 VAL A O 1
ATOM 637 N N . SER A 1 93 ? 6.710 5.532 -19.209 1.00 85.62 93 SER A N 1
ATOM 638 C CA . SER A 1 93 ? 5.645 5.236 -20.173 1.00 85.62 93 SER A CA 1
ATOM 639 C C . SER A 1 93 ? 5.174 3.781 -20.078 1.00 85.62 93 SER A C 1
ATOM 641 O O . SER A 1 93 ? 3.972 3.520 -20.011 1.00 85.62 93 SER A O 1
ATOM 643 N N . ALA A 1 94 ? 6.105 2.829 -19.988 1.00 83.06 94 ALA A N 1
ATOM 644 C CA . ALA A 1 94 ? 5.796 1.411 -19.851 1.00 83.06 94 ALA A CA 1
ATOM 645 C C . ALA A 1 94 ? 5.061 1.104 -18.539 1.00 83.06 94 ALA A C 1
ATOM 647 O O . ALA A 1 94 ? 4.052 0.397 -18.539 1.00 83.06 94 ALA A O 1
ATOM 648 N N . LEU A 1 95 ? 5.519 1.672 -17.422 1.00 86.62 95 LEU A N 1
ATOM 649 C CA . LEU A 1 95 ? 4.871 1.507 -16.123 1.00 86.62 95 LEU A CA 1
ATOM 650 C C . LEU A 1 95 ? 3.494 2.175 -16.075 1.00 86.62 95 LEU A C 1
ATOM 652 O O . LEU A 1 95 ? 2.569 1.610 -15.492 1.00 86.62 95 LEU A O 1
ATOM 656 N N . ARG A 1 96 ? 3.324 3.332 -16.727 1.00 89.25 96 ARG A N 1
ATOM 657 C CA . ARG A 1 96 ? 2.015 3.977 -16.880 1.00 89.25 96 ARG A CA 1
ATOM 658 C C . ARG A 1 96 ? 1.064 3.085 -17.679 1.00 89.25 96 ARG A C 1
ATOM 660 O O . ARG A 1 96 ? -0.019 2.783 -17.192 1.00 89.25 96 ARG A O 1
ATOM 667 N N . ARG A 1 97 ? 1.491 2.573 -18.842 1.00 87.81 97 ARG A N 1
ATOM 668 C CA . ARG A 1 97 ? 0.706 1.612 -19.644 1.00 87.81 97 ARG A CA 1
ATOM 669 C C . ARG A 1 97 ? 0.320 0.375 -18.836 1.00 87.81 97 ARG A C 1
ATOM 671 O O . ARG A 1 97 ? -0.839 -0.032 -18.864 1.00 87.81 97 ARG A O 1
ATOM 678 N N . MET A 1 98 ? 1.264 -0.190 -18.082 1.00 88.19 98 MET A N 1
ATOM 679 C CA . MET A 1 98 ? 1.005 -1.321 -17.190 1.00 88.19 98 MET A CA 1
ATOM 680 C C . MET A 1 98 ? -0.061 -0.971 -16.149 1.00 88.19 98 MET A C 1
ATOM 682 O O . MET A 1 98 ? -1.045 -1.700 -16.032 1.00 88.19 98 MET A O 1
ATOM 686 N N . GLY A 1 99 ? 0.083 0.160 -15.455 1.00 89.81 99 GLY A N 1
ATOM 687 C CA . GLY A 1 99 ? -0.866 0.620 -14.442 1.00 89.81 99 GLY A CA 1
ATOM 688 C C . GLY A 1 99 ? -2.272 0.882 -14.988 1.00 89.81 99 GLY A C 1
ATOM 689 O O . GLY A 1 99 ? -3.248 0.587 -14.302 1.00 89.81 99 GLY A O 1
ATOM 690 N N . SER A 1 100 ? -2.384 1.372 -16.226 1.00 90.00 100 SER A N 1
ATOM 691 C CA . SER A 1 100 ? -3.664 1.632 -16.902 1.00 90.00 100 SER A CA 1
ATOM 692 C C . SER A 1 100 ? -4.266 0.392 -17.585 1.00 90.00 100 SER A C 1
ATOM 694 O O . SER A 1 100 ? -5.429 0.420 -18.005 1.00 90.00 100 SER A O 1
ATOM 696 N N . SER A 1 101 ? -3.512 -0.708 -17.693 1.00 88.44 101 SER A N 1
ATOM 697 C CA . SER A 1 101 ? -3.980 -1.950 -18.317 1.00 88.44 101 SER A CA 1
ATOM 698 C C . SER A 1 101 ? -5.225 -2.508 -17.615 1.00 88.44 101 SER A C 1
ATOM 700 O O . SER A 1 101 ? -5.433 -2.317 -16.414 1.00 88.44 101 SER A O 1
ATOM 702 N N . ALA A 1 102 ? -6.076 -3.223 -18.359 1.00 88.44 102 ALA A N 1
ATOM 703 C CA . ALA A 1 102 ? -7.291 -3.824 -17.801 1.00 88.44 102 ALA A CA 1
ATOM 704 C C . ALA A 1 102 ? -6.980 -4.808 -16.659 1.00 88.44 102 ALA A C 1
ATOM 706 O O . ALA A 1 102 ? -7.691 -4.831 -15.657 1.00 88.44 102 ALA A O 1
ATOM 707 N N . ILE A 1 103 ? -5.882 -5.561 -16.782 1.00 87.25 103 ILE A N 1
ATOM 708 C CA . ILE A 1 103 ? -5.405 -6.484 -15.750 1.00 87.25 103 ILE A CA 1
ATOM 709 C C . ILE A 1 103 ? -5.050 -5.714 -14.475 1.00 87.25 103 ILE A C 1
ATOM 711 O O . ILE A 1 103 ? -5.616 -6.006 -13.425 1.00 87.25 103 ILE A O 1
ATOM 715 N N . ALA A 1 104 ? -4.177 -4.704 -14.549 1.00 90.81 104 ALA A N 1
ATOM 716 C CA . ALA A 1 104 ? -3.768 -3.954 -13.361 1.00 90.81 104 ALA A CA 1
ATOM 717 C C . ALA A 1 104 ? -4.954 -3.241 -12.695 1.00 90.81 104 ALA A C 1
ATOM 719 O O . ALA A 1 104 ? -5.096 -3.311 -11.476 1.00 90.81 104 ALA A O 1
ATOM 720 N N . ARG A 1 105 ? -5.849 -2.630 -13.482 1.00 93.25 105 ARG A N 1
ATOM 721 C CA . ARG A 1 105 ? -7.062 -1.991 -12.949 1.00 93.25 105 ARG A CA 1
ATOM 722 C C . ARG A 1 105 ? -8.021 -2.987 -12.301 1.00 93.25 105 ARG A C 1
ATOM 724 O O . ARG A 1 105 ? -8.622 -2.666 -11.283 1.00 93.25 105 ARG A O 1
ATOM 731 N N . SER A 1 106 ? -8.145 -4.205 -12.833 1.00 93.44 106 SER A N 1
ATOM 732 C CA . SER A 1 106 ? -8.994 -5.236 -12.217 1.00 93.44 106 SER A CA 1
ATOM 733 C C . SER A 1 106 ? -8.522 -5.625 -10.810 1.00 93.44 106 SER A C 1
ATOM 735 O O . SER A 1 106 ? -9.351 -5.902 -9.947 1.00 93.44 106 SER A O 1
ATOM 737 N N . LEU A 1 107 ? -7.211 -5.547 -10.544 1.00 95.56 107 LEU A N 1
ATOM 738 C CA . LEU A 1 107 ? -6.612 -5.818 -9.230 1.00 95.56 107 LEU A CA 1
ATOM 739 C C . LEU A 1 107 ? -6.847 -4.697 -8.206 1.00 95.56 107 LEU A C 1
ATOM 741 O O . LEU A 1 107 ? -6.479 -4.851 -7.046 1.00 95.56 107 LEU A O 1
ATOM 745 N N . GLU A 1 108 ? -7.465 -3.578 -8.597 1.00 96.38 108 GLU A N 1
ATOM 746 C CA . GLU A 1 108 ? -7.990 -2.588 -7.644 1.00 96.38 108 GLU A CA 1
ATOM 747 C C . GLU A 1 108 ? -9.254 -3.109 -6.929 1.00 96.38 108 GLU A C 1
ATOM 749 O O . GLU A 1 108 ? -9.696 -2.522 -5.943 1.00 96.38 108 GLU A O 1
ATOM 754 N N . SER A 1 109 ? -9.819 -4.235 -7.387 1.00 95.44 109 SER A N 1
ATOM 755 C CA . SER A 1 109 ? -10.867 -4.975 -6.686 1.00 95.44 109 SER A CA 1
ATOM 756 C C . SER A 1 109 ? -10.264 -6.067 -5.789 1.00 95.44 109 SER A C 1
ATOM 758 O O . SER A 1 109 ? -9.572 -6.955 -6.294 1.00 95.44 109 SER A O 1
ATOM 760 N N . PRO A 1 110 ? -10.578 -6.091 -4.481 1.00 93.69 110 PRO A N 1
ATOM 761 C CA . PRO A 1 110 ? -10.099 -7.128 -3.563 1.00 93.69 110 PRO A CA 1
ATOM 762 C C . PRO A 1 110 ? -10.551 -8.532 -3.961 1.00 93.69 110 PRO A C 1
ATOM 764 O O . PRO A 1 110 ? -9.804 -9.485 -3.780 1.00 93.69 110 PRO A O 1
ATOM 767 N N . ALA A 1 111 ? -11.760 -8.657 -4.524 1.00 93.12 111 ALA A N 1
ATOM 768 C CA . ALA A 1 111 ? -12.303 -9.941 -4.959 1.00 93.12 111 ALA A CA 1
ATOM 769 C C . ALA A 1 111 ? -11.451 -10.552 -6.079 1.00 93.12 111 ALA A C 1
ATOM 771 O O . ALA A 1 111 ? -11.061 -11.711 -5.997 1.00 93.12 111 ALA A O 1
ATOM 772 N N . VAL A 1 112 ? -11.086 -9.743 -7.078 1.00 93.50 112 VAL A N 1
ATOM 773 C CA . VAL A 1 112 ? -10.215 -10.183 -8.176 1.00 93.50 112 VAL A CA 1
ATOM 774 C C . VAL A 1 112 ? -8.808 -10.464 -7.654 1.00 93.50 112 VAL A C 1
ATOM 776 O O . VAL A 1 112 ? -8.211 -11.482 -7.992 1.00 93.50 112 VAL A O 1
ATOM 779 N N . ALA A 1 113 ? -8.276 -9.593 -6.793 1.00 94.44 113 ALA A N 1
ATOM 780 C CA . ALA A 1 113 ? -6.940 -9.770 -6.235 1.00 94.44 113 ALA A CA 1
ATOM 781 C C . ALA A 1 113 ? -6.797 -11.072 -5.414 1.00 94.44 113 ALA A C 1
ATOM 783 O O . ALA A 1 113 ? -5.713 -11.667 -5.422 1.00 94.44 113 ALA A O 1
ATOM 784 N N . ASP A 1 114 ? -7.874 -11.529 -4.764 1.00 93.88 114 ASP A N 1
ATOM 785 C CA . ASP A 1 114 ? -7.950 -12.805 -4.040 1.00 93.88 114 ASP A CA 1
ATOM 786 C C . ASP A 1 114 ? -8.020 -14.032 -4.964 1.00 93.88 114 ASP A C 1
ATOM 788 O O . ASP A 1 114 ? -7.520 -15.098 -4.600 1.00 93.88 114 ASP A O 1
ATOM 792 N N . GLU A 1 115 ? -8.607 -13.902 -6.157 1.00 93.75 115 GLU A N 1
ATOM 793 C CA . GLU A 1 115 ? -8.693 -14.989 -7.142 1.00 93.75 115 GLU A CA 1
ATOM 794 C C . GLU A 1 115 ? -7.342 -15.282 -7.812 1.00 93.75 115 GLU A C 1
ATOM 796 O O . GLU A 1 115 ? -7.054 -16.427 -8.172 1.00 93.75 115 GLU A O 1
ATOM 801 N N . VAL A 1 116 ? -6.490 -14.261 -7.963 1.00 94.00 116 VAL A N 1
ATOM 802 C CA . VAL A 1 116 ? -5.190 -14.362 -8.653 1.00 94.00 116 VAL A CA 1
ATOM 803 C C . VAL A 1 116 ? -4.014 -13.867 -7.795 1.00 94.00 116 VAL A C 1
ATOM 805 O O . VAL A 1 116 ? -3.242 -13.004 -8.222 1.00 94.00 116 VAL A O 1
ATOM 808 N N . PRO A 1 117 ? -3.795 -14.433 -6.594 1.00 94.56 117 PRO A N 1
ATOM 809 C CA . PRO A 1 117 ? -2.873 -13.876 -5.606 1.00 94.56 117 PRO A CA 1
ATOM 810 C C . PRO A 1 117 ? -1.421 -13.783 -6.090 1.00 94.56 117 PRO A C 1
ATOM 812 O O . PRO A 1 117 ? -0.711 -12.853 -5.714 1.00 94.56 117 PRO A O 1
ATOM 815 N N . ASP A 1 118 ? -0.967 -14.711 -6.936 1.00 94.38 118 ASP A N 1
ATOM 816 C CA . ASP A 1 118 ? 0.382 -14.675 -7.512 1.00 94.38 118 ASP A CA 1
ATOM 817 C C . ASP A 1 118 ? 0.608 -13.467 -8.421 1.00 94.38 118 ASP A C 1
ATOM 819 O O . ASP A 1 118 ? 1.687 -12.865 -8.393 1.00 94.38 118 ASP A O 1
ATOM 823 N N . LEU A 1 119 ? -0.411 -13.105 -9.202 1.00 93.06 119 LEU A N 1
ATOM 824 C CA . LEU A 1 119 ? -0.388 -11.929 -10.060 1.00 93.06 119 LEU A CA 1
ATOM 825 C C . LEU A 1 119 ? -0.473 -10.656 -9.216 1.00 93.06 119 LEU A C 1
ATOM 827 O O . LEU A 1 119 ? 0.335 -9.751 -9.413 1.00 93.06 119 LEU A O 1
ATOM 831 N N . SER A 1 120 ? -1.369 -10.624 -8.227 1.00 95.56 120 SER A N 1
ATOM 832 C CA . SER A 1 120 ? -1.496 -9.529 -7.258 1.00 95.56 120 SER A CA 1
ATOM 833 C C . SER A 1 120 ? -0.164 -9.226 -6.563 1.00 95.56 120 SER A C 1
ATOM 835 O O . SER A 1 120 ? 0.291 -8.083 -6.538 1.00 95.56 120 SER A O 1
ATOM 837 N N . MET A 1 121 ? 0.524 -10.263 -6.068 1.00 96.88 121 MET A N 1
ATOM 838 C CA . MET A 1 121 ? 1.849 -10.131 -5.455 1.00 96.88 121 MET A CA 1
ATOM 839 C C . MET A 1 121 ? 2.902 -9.622 -6.446 1.00 96.88 121 MET A C 1
ATOM 841 O O . MET A 1 121 ? 3.738 -8.800 -6.076 1.00 96.88 121 MET A O 1
ATOM 845 N N . ALA A 1 122 ? 2.874 -10.097 -7.693 1.00 94.44 122 ALA A N 1
ATOM 846 C CA . ALA A 1 122 ? 3.829 -9.676 -8.711 1.00 94.44 122 ALA A CA 1
ATOM 847 C C . ALA A 1 122 ? 3.633 -8.206 -9.121 1.00 94.44 122 ALA A C 1
ATOM 849 O O . ALA A 1 122 ? 4.618 -7.487 -9.262 1.00 94.44 122 ALA A O 1
ATOM 850 N N . VAL A 1 123 ? 2.388 -7.734 -9.242 1.00 94.50 123 VAL A N 1
ATOM 851 C CA . VAL A 1 123 ? 2.094 -6.317 -9.510 1.00 94.50 123 VAL A CA 1
ATOM 852 C C . VAL A 1 123 ? 2.515 -5.437 -8.333 1.00 94.50 123 VAL A C 1
ATOM 854 O O . VAL A 1 123 ? 3.198 -4.439 -8.544 1.00 94.50 123 VAL A O 1
ATOM 857 N N . CYS A 1 124 ? 2.231 -5.843 -7.089 1.00 96.88 124 CYS A N 1
ATOM 858 C CA . CYS A 1 124 ? 2.742 -5.128 -5.916 1.00 96.88 124 CYS A CA 1
ATOM 859 C C . CYS A 1 124 ? 4.277 -5.070 -5.878 1.00 96.88 124 CYS A C 1
ATOM 861 O O . CYS A 1 124 ? 4.828 -4.081 -5.405 1.00 96.88 124 CYS A O 1
ATOM 863 N N . ALA A 1 125 ? 4.978 -6.099 -6.365 1.00 95.69 125 ALA A N 1
ATOM 864 C CA . ALA A 1 125 ? 6.435 -6.065 -6.464 1.00 95.69 125 ALA A CA 1
ATOM 865 C C . ALA A 1 125 ? 6.906 -5.004 -7.469 1.00 95.69 125 ALA A C 1
ATOM 867 O O . ALA A 1 125 ? 7.795 -4.226 -7.139 1.00 95.69 125 ALA A O 1
ATOM 868 N N . VAL A 1 126 ? 6.267 -4.901 -8.642 1.00 92.00 126 VAL A N 1
ATOM 869 C CA . VAL A 1 126 ? 6.551 -3.828 -9.612 1.00 92.00 126 VAL A CA 1
ATOM 870 C C . VAL A 1 126 ? 6.304 -2.452 -8.992 1.00 92.00 126 VAL A C 1
ATOM 872 O O . VAL A 1 126 ? 7.158 -1.575 -9.100 1.00 92.00 126 VAL A O 1
ATOM 875 N N . ASP A 1 127 ? 5.176 -2.283 -8.301 1.00 94.81 127 ASP A N 1
ATOM 876 C CA . ASP A 1 127 ? 4.810 -1.037 -7.623 1.00 94.81 127 ASP A CA 1
ATOM 877 C C . ASP A 1 127 ? 5.859 -0.639 -6.558 1.00 94.81 127 ASP A C 1
ATOM 879 O O . ASP A 1 127 ? 6.287 0.516 -6.491 1.00 94.81 127 ASP A O 1
ATOM 883 N N . VAL A 1 128 ? 6.343 -1.605 -5.766 1.00 94.81 128 VAL A N 1
ATOM 884 C CA . VAL A 1 128 ? 7.425 -1.399 -4.787 1.00 94.81 128 VAL A CA 1
ATOM 885 C C . VAL A 1 128 ? 8.734 -1.012 -5.472 1.00 94.81 128 VAL A C 1
ATOM 887 O O . VAL A 1 128 ? 9.406 -0.087 -5.008 1.00 94.81 128 VAL A O 1
ATOM 890 N N . SER A 1 129 ? 9.113 -1.700 -6.552 1.00 91.12 129 SER A N 1
ATOM 891 C CA . SER A 1 129 ? 10.340 -1.393 -7.291 1.00 91.12 129 SER A CA 1
ATOM 892 C C . SER A 1 129 ? 10.267 0.011 -7.907 1.00 91.12 129 SER A C 1
ATOM 894 O O . SER A 1 129 ? 11.225 0.775 -7.806 1.00 91.12 129 SER A O 1
ATOM 896 N N . PHE A 1 130 ? 9.109 0.402 -8.448 1.00 89.38 130 PHE A N 1
ATOM 897 C CA . PHE A 1 130 ? 8.865 1.759 -8.939 1.00 89.38 130 PHE A CA 1
ATOM 898 C C . PHE A 1 130 ? 9.049 2.806 -7.832 1.00 89.38 130 PHE A C 1
ATOM 900 O O . PHE A 1 130 ? 9.794 3.771 -8.017 1.00 89.38 130 PHE A O 1
ATOM 907 N N . ALA A 1 131 ? 8.430 2.597 -6.666 1.00 91.81 131 ALA A N 1
ATOM 908 C CA . ALA A 1 131 ? 8.522 3.536 -5.553 1.00 91.81 131 ALA A CA 1
ATOM 909 C C . ALA A 1 131 ? 9.954 3.684 -5.015 1.00 91.81 131 ALA A C 1
ATOM 911 O O . ALA A 1 131 ? 10.377 4.783 -4.675 1.00 91.81 131 ALA A O 1
ATOM 912 N N . ARG A 1 132 ? 10.710 2.583 -4.933 1.00 89.50 132 ARG A N 1
ATOM 913 C CA . ARG A 1 132 ? 12.059 2.581 -4.342 1.00 89.50 132 ARG A CA 1
ATOM 914 C C . ARG A 1 132 ? 13.152 3.038 -5.293 1.00 89.50 132 ARG A C 1
ATOM 916 O O . ARG A 1 132 ? 14.115 3.641 -4.837 1.00 89.50 132 ARG A O 1
ATOM 923 N N . PHE A 1 133 ? 13.029 2.704 -6.574 1.00 84.81 133 PHE A N 1
ATOM 924 C CA . PHE A 1 133 ? 14.150 2.789 -7.507 1.00 84.81 133 PHE A CA 1
ATOM 925 C C . PHE A 1 133 ? 13.883 3.726 -8.684 1.00 84.81 133 PHE A C 1
ATOM 927 O O . PHE A 1 133 ? 14.816 4.363 -9.160 1.00 84.81 133 PHE A O 1
ATOM 934 N N . CYS A 1 134 ? 12.636 3.857 -9.147 1.00 83.88 134 CYS A N 1
ATOM 935 C CA . CYS A 1 134 ? 12.334 4.767 -10.252 1.00 83.88 134 CYS A CA 1
ATOM 936 C C . CYS A 1 134 ? 12.150 6.197 -9.768 1.00 83.88 134 CYS A C 1
ATOM 938 O O . CYS A 1 134 ? 12.908 7.067 -10.174 1.00 83.88 134 CYS A O 1
ATOM 940 N N . VAL A 1 135 ? 11.151 6.454 -8.918 1.00 85.31 135 VAL A N 1
ATOM 941 C CA . VAL A 1 135 ? 10.758 7.836 -8.587 1.00 85.31 135 VAL A CA 1
ATOM 942 C C . VAL A 1 135 ? 11.912 8.669 -8.017 1.00 85.31 135 VAL A C 1
ATOM 944 O O . VAL A 1 135 ? 12.068 9.800 -8.474 1.00 85.31 135 VAL A O 1
ATOM 947 N N . PRO A 1 136 ? 12.761 8.153 -7.103 1.00 83.50 136 PRO A N 1
ATOM 948 C CA . PRO A 1 136 ? 13.905 8.916 -6.600 1.00 83.50 136 PRO A CA 1
ATOM 949 C C . PRO A 1 136 ? 14.953 9.266 -7.666 1.00 83.50 136 PRO A C 1
ATOM 951 O O . PRO A 1 136 ? 15.680 10.238 -7.493 1.00 83.50 136 PRO A O 1
ATOM 954 N N . ALA A 1 137 ? 15.038 8.487 -8.747 1.00 80.12 137 ALA A N 1
ATOM 955 C CA . ALA A 1 137 ? 15.999 8.688 -9.829 1.00 80.12 137 ALA A CA 1
ATOM 956 C C . ALA A 1 137 ? 15.454 9.566 -10.970 1.00 80.12 137 ALA A C 1
ATOM 958 O O . ALA A 1 137 ? 16.222 9.993 -11.829 1.00 80.12 137 ALA A O 1
ATOM 959 N N . LEU A 1 138 ? 14.141 9.822 -11.019 1.00 79.88 138 LEU A N 1
ATOM 960 C CA . LEU A 1 138 ? 13.532 10.599 -12.097 1.00 79.88 138 LEU A CA 1
ATOM 961 C C . LEU A 1 138 ? 13.870 12.095 -11.987 1.00 79.88 138 LEU A C 1
ATOM 963 O O . LEU A 1 138 ? 13.835 12.655 -10.888 1.00 79.88 138 LEU A O 1
ATOM 967 N N . PRO A 1 139 ? 14.075 12.784 -13.125 1.00 81.19 139 PRO A N 1
ATOM 968 C CA . PRO A 1 139 ? 14.083 14.237 -13.176 1.00 81.19 139 PRO A CA 1
ATOM 969 C C . PRO A 1 139 ? 12.815 14.801 -12.535 1.00 81.19 139 PRO A C 1
ATOM 971 O O . PRO A 1 139 ? 11.715 14.287 -12.758 1.00 81.19 139 PRO A O 1
ATOM 974 N N . GLN A 1 140 ? 12.951 15.890 -11.775 1.00 80.88 140 GLN A N 1
ATOM 975 C CA . GLN A 1 140 ? 11.857 16.469 -10.986 1.00 80.88 140 GLN A CA 1
ATOM 976 C C . GLN A 1 140 ? 10.588 16.720 -11.815 1.00 80.88 140 GLN A C 1
ATOM 978 O O . GLN A 1 140 ? 9.481 16.482 -11.335 1.00 80.88 140 GLN A O 1
ATOM 983 N N . ARG A 1 141 ? 10.745 17.154 -13.072 1.00 81.06 141 ARG A N 1
ATOM 984 C CA . ARG A 1 141 ? 9.633 17.361 -14.006 1.00 81.06 141 ARG A CA 1
ATOM 985 C C . ARG A 1 141 ? 8.892 16.058 -14.322 1.00 81.06 141 ARG A C 1
ATOM 987 O O . ARG A 1 141 ? 7.677 16.000 -14.161 1.00 81.06 141 ARG A O 1
ATOM 994 N N . LEU A 1 142 ? 9.615 15.010 -14.724 1.00 77.50 142 LEU A N 1
ATOM 995 C CA . LEU A 1 142 ? 9.026 13.701 -15.028 1.00 77.50 142 LEU A CA 1
ATOM 996 C C . LEU A 1 142 ? 8.383 13.074 -13.787 1.00 77.50 142 LEU A C 1
ATOM 998 O O . LEU A 1 142 ? 7.302 12.494 -13.882 1.00 77.50 142 LEU A O 1
ATOM 1002 N N . ALA A 1 143 ? 9.010 13.231 -12.619 1.00 80.38 143 ALA A N 1
ATOM 1003 C CA . ALA A 1 143 ? 8.435 12.800 -11.353 1.00 80.38 143 ALA A CA 1
ATOM 1004 C C . ALA A 1 143 ? 7.113 13.532 -11.062 1.00 80.38 143 ALA A C 1
ATOM 1006 O O . ALA A 1 143 ? 6.122 12.881 -10.743 1.00 80.38 143 ALA A O 1
ATOM 1007 N N . ALA A 1 144 ? 7.062 14.857 -11.225 1.00 83.06 144 ALA A N 1
ATOM 1008 C CA . ALA A 1 144 ? 5.854 15.645 -10.980 1.00 83.06 144 ALA A CA 1
ATOM 1009 C C . ALA A 1 144 ? 4.695 15.281 -11.925 1.00 83.06 144 ALA A C 1
ATOM 1011 O O . ALA A 1 144 ? 3.548 15.218 -11.487 1.00 83.06 144 ALA A O 1
ATOM 1012 N N . GLU A 1 145 ? 4.987 15.008 -13.198 1.00 82.94 145 GLU A N 1
ATOM 1013 C CA . GLU A 1 145 ? 3.976 14.642 -14.198 1.00 82.94 145 GLU A CA 1
ATOM 1014 C C . GLU A 1 145 ? 3.467 13.199 -14.022 1.00 82.94 145 GLU A C 1
ATOM 1016 O O . GLU A 1 145 ? 2.276 12.929 -14.173 1.00 82.94 145 GLU A O 1
ATOM 1021 N N . ALA A 1 146 ? 4.353 12.243 -13.727 1.00 77.81 146 ALA A N 1
ATOM 1022 C CA . ALA A 1 146 ? 4.004 10.823 -13.728 1.00 77.81 146 ALA A CA 1
ATOM 1023 C C . ALA A 1 146 ? 3.550 10.281 -12.372 1.00 77.81 146 ALA A C 1
ATOM 1025 O O . ALA A 1 146 ? 2.706 9.382 -12.318 1.00 77.81 146 ALA A O 1
ATOM 1026 N N . ALA A 1 147 ? 4.104 10.805 -11.279 1.00 80.88 147 ALA A N 1
ATOM 1027 C CA . ALA A 1 147 ? 3.891 10.244 -9.954 1.00 80.88 147 ALA A CA 1
ATOM 1028 C C . ALA A 1 147 ? 2.418 10.252 -9.503 1.00 80.88 147 ALA A C 1
ATOM 1030 O O . ALA A 1 147 ? 1.993 9.220 -8.991 1.00 80.88 147 ALA A O 1
ATOM 1031 N N . PRO A 1 148 ? 1.601 11.310 -9.700 1.00 87.56 148 PRO A N 1
ATOM 1032 C CA . PRO A 1 148 ? 0.260 11.360 -9.111 1.00 87.56 148 PRO A CA 1
ATOM 1033 C C . PRO A 1 148 ? -0.667 10.217 -9.540 1.00 87.56 148 PRO A C 1
ATOM 1035 O O . PRO A 1 148 ? -1.231 9.521 -8.695 1.00 87.56 148 PRO A O 1
ATOM 1038 N N . GLU A 1 149 ? -0.791 9.985 -10.848 1.00 89.19 149 GLU A N 1
ATOM 1039 C CA . GLU A 1 149 ? -1.650 8.930 -11.395 1.00 89.19 149 GLU A CA 1
ATOM 1040 C C . GLU A 1 149 ? -1.119 7.535 -11.036 1.00 89.19 149 GLU A C 1
ATOM 1042 O O . GLU A 1 149 ? -1.872 6.668 -10.584 1.00 89.19 149 GLU A O 1
ATOM 1047 N N . MET A 1 150 ? 0.192 7.328 -11.196 1.00 91.50 150 MET A N 1
ATOM 1048 C CA . MET A 1 150 ? 0.824 6.028 -10.975 1.00 91.50 150 MET A CA 1
ATOM 1049 C C . MET A 1 150 ? 0.813 5.625 -9.499 1.00 91.50 150 MET A C 1
ATOM 1051 O O . MET A 1 150 ? 0.464 4.486 -9.187 1.00 91.50 150 MET A O 1
ATOM 1055 N N . ILE A 1 151 ? 1.138 6.556 -8.593 1.00 95.25 151 ILE A N 1
ATOM 1056 C CA . ILE A 1 151 ? 1.051 6.349 -7.141 1.00 95.25 151 ILE A CA 1
ATOM 1057 C C . ILE A 1 151 ? -0.398 6.058 -6.753 1.00 95.25 151 ILE A C 1
ATOM 1059 O O . ILE A 1 151 ? -0.646 5.109 -6.014 1.00 95.25 151 ILE A O 1
ATOM 1063 N N . GLY A 1 152 ? -1.364 6.817 -7.281 1.00 96.06 152 GLY A N 1
ATOM 1064 C CA . GLY A 1 152 ? -2.778 6.605 -6.980 1.00 96.06 152 GLY A CA 1
ATOM 1065 C C . GLY A 1 152 ? -3.276 5.212 -7.372 1.00 96.06 152 GLY A C 1
ATOM 1066 O O . GLY A 1 152 ? -3.889 4.518 -6.558 1.00 96.06 152 GLY A O 1
ATOM 1067 N N . GLY A 1 153 ? -2.972 4.764 -8.594 1.00 96.38 153 GLY A N 1
ATOM 1068 C CA . GLY A 1 153 ? -3.312 3.411 -9.051 1.00 96.38 153 GLY A CA 1
ATOM 1069 C C . GLY A 1 153 ? -2.612 2.315 -8.243 1.00 96.38 153 GLY A C 1
ATOM 1070 O O . GLY A 1 153 ? -3.243 1.335 -7.844 1.00 96.38 153 GLY A O 1
ATOM 1071 N N . ALA A 1 154 ? -1.324 2.494 -7.940 1.00 97.19 154 ALA A N 1
ATOM 1072 C CA . ALA A 1 154 ? -0.562 1.546 -7.133 1.00 97.19 154 ALA A CA 1
ATOM 1073 C C . ALA A 1 154 ? -1.094 1.436 -5.695 1.00 97.19 154 ALA A C 1
ATOM 1075 O O . ALA A 1 154 ? -1.222 0.330 -5.174 1.00 97.19 154 ALA A O 1
ATOM 1076 N N . LEU A 1 155 ? -1.480 2.553 -5.067 1.00 98.31 155 LEU A N 1
ATOM 1077 C CA . LEU A 1 155 ? -2.079 2.554 -3.730 1.00 98.31 155 LEU A CA 1
ATOM 1078 C C . LEU A 1 155 ? -3.461 1.892 -3.710 1.00 98.31 155 LEU A C 1
ATOM 1080 O O . LEU A 1 155 ? -3.758 1.169 -2.759 1.00 98.31 155 LEU A O 1
ATOM 1084 N N . ARG A 1 156 ? -4.286 2.062 -4.755 1.00 98.31 156 ARG A N 1
ATOM 1085 C CA . ARG A 1 156 ? -5.570 1.344 -4.878 1.00 98.31 156 ARG A CA 1
ATOM 1086 C C . ARG A 1 156 ? -5.374 -0.167 -4.985 1.00 98.31 156 ARG A C 1
ATOM 1088 O O . ARG A 1 156 ? -6.000 -0.907 -4.228 1.00 98.31 156 ARG A O 1
ATOM 1095 N N . ARG A 1 157 ? -4.450 -0.630 -5.834 1.00 98.12 157 ARG A N 1
ATOM 1096 C CA . ARG A 1 157 ? -4.083 -2.057 -5.909 1.00 98.12 157 ARG A CA 1
ATOM 1097 C C . ARG A 1 157 ? -3.504 -2.573 -4.594 1.00 98.12 157 ARG A C 1
ATOM 1099 O O . ARG A 1 157 ? -3.897 -3.632 -4.119 1.00 98.12 157 ARG A O 1
ATOM 1106 N N . ALA A 1 158 ? -2.597 -1.823 -3.970 1.00 98.38 158 ALA A N 1
ATOM 1107 C CA . ALA A 1 158 ? -1.996 -2.195 -2.693 1.00 98.38 158 ALA A CA 1
ATOM 1108 C C . ALA A 1 158 ? -3.051 -2.336 -1.589 1.00 98.38 158 ALA A C 1
ATOM 1110 O O . ALA A 1 158 ? -3.021 -3.310 -0.835 1.00 98.38 158 ALA A O 1
ATOM 1111 N N . ALA A 1 159 ? -4.006 -1.409 -1.520 1.00 98.19 159 ALA A N 1
ATOM 1112 C CA . ALA A 1 159 ? -5.112 -1.463 -0.577 1.00 98.19 159 ALA A CA 1
ATOM 1113 C C . ALA A 1 159 ? -6.046 -2.654 -0.843 1.00 98.19 159 ALA A C 1
ATOM 1115 O O . ALA A 1 159 ? -6.399 -3.364 0.100 1.00 98.19 159 ALA A O 1
ATOM 1116 N N . ALA A 1 160 ? -6.380 -2.934 -2.107 1.00 97.75 160 ALA A N 1
ATOM 1117 C CA . ALA A 1 160 ? -7.140 -4.124 -2.489 1.00 97.75 160 ALA A CA 1
ATOM 1118 C C . ALA A 1 160 ? -6.428 -5.420 -2.071 1.00 97.75 160 ALA A C 1
ATOM 1120 O O . ALA A 1 160 ? -7.030 -6.289 -1.437 1.00 97.75 160 ALA A O 1
ATOM 1121 N N . CYS A 1 161 ? -5.119 -5.501 -2.317 1.00 97.62 161 CYS A N 1
ATOM 1122 C CA . CYS A 1 161 ? -4.272 -6.591 -1.851 1.00 97.62 161 CYS A CA 1
ATOM 1123 C C . CYS A 1 161 ? -4.284 -6.719 -0.321 1.00 97.62 161 CYS A C 1
ATOM 1125 O O . CYS A 1 161 ? -4.376 -7.829 0.188 1.00 97.62 161 CYS A O 1
ATOM 1127 N N . CYS A 1 162 ? -4.243 -5.617 0.434 1.00 97.38 162 CYS A N 1
ATOM 1128 C CA . CYS A 1 162 ? -4.311 -5.648 1.903 1.00 97.38 162 CYS A CA 1
ATOM 1129 C C . CYS A 1 162 ? -5.615 -6.282 2.425 1.00 97.38 162 CYS A C 1
ATOM 1131 O O . CYS A 1 162 ? -5.597 -6.984 3.437 1.00 97.38 162 CYS A O 1
ATOM 1133 N N . ALA A 1 163 ? -6.730 -6.063 1.725 1.00 95.06 163 ALA A N 1
ATOM 1134 C CA . ALA A 1 163 ? -8.038 -6.632 2.045 1.00 95.06 163 ALA A CA 1
ATOM 1135 C C . ALA A 1 163 ? -8.209 -8.107 1.624 1.00 95.06 163 ALA A C 1
ATOM 1137 O O . ALA A 1 163 ? -9.228 -8.714 1.953 1.00 95.06 163 ALA A O 1
ATOM 1138 N N . CYS A 1 164 ? -7.226 -8.694 0.936 1.00 94.75 164 CYS A N 1
ATOM 1139 C CA . CYS A 1 164 ? -7.267 -10.085 0.495 1.00 94.75 164 CYS A CA 1
ATOM 1140 C C . CYS A 1 164 ? -7.233 -11.084 1.665 1.00 94.75 164 CYS A C 1
ATOM 1142 O O . CYS A 1 164 ? -6.533 -10.915 2.678 1.00 94.75 164 CYS A O 1
ATOM 1144 N N . ASN A 1 165 ? -7.939 -12.195 1.472 1.00 93.81 165 ASN A N 1
ATOM 1145 C CA . ASN A 1 165 ? -7.854 -13.384 2.304 1.00 93.81 165 ASN A CA 1
ATOM 1146 C C . ASN A 1 165 ? -6.517 -14.115 2.117 1.00 93.81 165 ASN A C 1
ATOM 1148 O O . ASN A 1 165 ? -6.005 -14.727 3.059 1.00 93.81 165 ASN A O 1
ATOM 1152 N N . HIS A 1 166 ? -5.910 -14.025 0.930 1.00 94.50 166 HIS A N 1
ATOM 1153 C CA . HIS A 1 166 ? -4.601 -14.621 0.684 1.00 94.50 166 HIS A CA 1
ATOM 1154 C C . HIS A 1 166 ? -3.484 -13.884 1.449 1.00 94.50 166 HIS A C 1
ATOM 1156 O O . HIS A 1 166 ? -3.121 -12.744 1.144 1.00 94.50 166 HIS A O 1
ATOM 1162 N N . LYS A 1 167 ? -2.862 -14.569 2.422 1.00 93.44 167 LYS A N 1
ATOM 1163 C CA . LYS A 1 167 ? -1.828 -14.001 3.312 1.00 93.44 167 LYS A CA 1
ATOM 1164 C C . LYS A 1 167 ? -0.682 -13.319 2.556 1.00 93.44 167 LYS A C 1
ATOM 1166 O O . LYS A 1 167 ? -0.244 -12.244 2.963 1.00 93.44 167 LYS A O 1
ATOM 1171 N N . GLY A 1 168 ? -0.191 -13.939 1.481 1.00 94.69 168 GLY A N 1
ATOM 1172 C CA . GLY A 1 168 ? 0.912 -13.393 0.686 1.00 94.69 168 GLY A CA 1
ATOM 1173 C C . GLY A 1 168 ? 0.538 -12.099 -0.040 1.00 94.69 168 GLY A C 1
ATOM 1174 O O . GLY A 1 168 ? 1.317 -11.150 -0.029 1.00 94.69 168 GLY A O 1
ATOM 1175 N N . ALA A 1 169 ? -0.684 -12.023 -0.579 1.00 95.94 169 ALA A N 1
ATOM 1176 C CA . ALA A 1 169 ? -1.169 -10.836 -1.282 1.00 95.94 169 ALA A CA 1
ATOM 1177 C C . ALA A 1 169 ? -1.352 -9.673 -0.299 1.00 95.94 169 ALA A C 1
ATOM 1179 O O . ALA A 1 169 ? -0.855 -8.578 -0.546 1.00 95.94 169 ALA A O 1
ATOM 1180 N N . ALA A 1 170 ? -1.925 -9.939 0.878 1.00 96.69 170 ALA A N 1
ATOM 1181 C CA . ALA A 1 170 ? -2.048 -8.937 1.932 1.00 96.69 170 ALA A CA 1
ATOM 1182 C C . ALA A 1 170 ? -0.700 -8.382 2.405 1.00 96.69 170 ALA A C 1
ATOM 1184 O O . ALA A 1 170 ? -0.545 -7.171 2.558 1.00 96.69 170 ALA A O 1
ATOM 1185 N N . LEU A 1 171 ? 0.306 -9.240 2.597 1.00 96.50 171 LEU A N 1
ATOM 1186 C CA . LEU A 1 171 ? 1.651 -8.786 2.965 1.00 96.50 171 LEU A CA 1
ATOM 1187 C C . LEU A 1 171 ? 2.332 -7.989 1.841 1.00 96.50 171 LEU A C 1
ATOM 1189 O O . LEU A 1 171 ? 3.027 -7.010 2.132 1.00 96.50 171 LEU A O 1
ATOM 1193 N N . ALA A 1 172 ? 2.123 -8.370 0.579 1.00 97.38 172 ALA A N 1
ATOM 1194 C CA . ALA A 1 172 ? 2.616 -7.616 -0.570 1.00 97.38 172 ALA A CA 1
ATOM 1195 C C . ALA A 1 172 ? 1.957 -6.228 -0.652 1.00 97.38 172 ALA A C 1
ATOM 1197 O O . ALA A 1 172 ? 2.665 -5.234 -0.805 1.00 97.38 172 ALA A O 1
ATOM 1198 N N . GLY A 1 173 ? 0.641 -6.146 -0.428 1.00 98.12 173 GLY A N 1
ATOM 1199 C CA . GLY A 1 173 ? -0.100 -4.887 -0.329 1.00 98.12 173 GLY A CA 1
ATOM 1200 C C . GLY A 1 173 ? 0.455 -3.971 0.764 1.00 98.12 173 GLY A C 1
ATOM 1201 O O . GLY A 1 173 ? 0.818 -2.832 0.487 1.00 98.12 173 GLY A O 1
ATOM 1202 N N . LEU A 1 174 ? 0.639 -4.485 1.986 1.00 98.19 174 LEU A N 1
ATOM 1203 C CA . LEU A 1 174 ? 1.213 -3.711 3.098 1.00 98.19 174 LEU A CA 1
ATOM 1204 C C . LEU A 1 174 ? 2.642 -3.233 2.807 1.00 98.19 174 LEU A C 1
ATOM 1206 O O . LEU A 1 174 ? 3.049 -2.154 3.241 1.00 98.19 174 LEU A O 1
ATOM 1210 N N . THR A 1 175 ? 3.426 -4.047 2.100 1.00 98.00 175 THR A N 1
ATOM 1211 C CA . THR A 1 175 ? 4.789 -3.689 1.685 1.00 98.00 175 THR A CA 1
ATOM 1212 C C . THR A 1 175 ? 4.773 -2.584 0.635 1.00 98.00 175 THR A C 1
ATOM 1214 O O . THR A 1 175 ? 5.580 -1.661 0.735 1.00 98.00 175 THR A O 1
ATOM 1217 N N . SER A 1 176 ? 3.831 -2.645 -0.307 1.00 98.06 176 SER A N 1
ATOM 1218 C CA . SER A 1 176 ? 3.604 -1.605 -1.310 1.00 98.06 176 SER A CA 1
ATOM 1219 C C . SER A 1 176 ? 3.170 -0.284 -0.669 1.00 98.06 176 SER A C 1
ATOM 1221 O O . SER A 1 176 ? 3.843 0.726 -0.866 1.00 98.06 176 SER A O 1
ATOM 1223 N N . CYS A 1 177 ? 2.165 -0.291 0.218 1.00 98.31 177 CYS A N 1
ATOM 1224 C CA . CYS A 1 177 ? 1.761 0.903 0.975 1.00 98.31 177 CYS A CA 1
ATOM 1225 C C . CYS A 1 177 ? 2.948 1.540 1.718 1.00 98.31 177 CYS A C 1
ATOM 1227 O O . CYS A 1 177 ? 3.194 2.736 1.587 1.00 98.31 177 CYS A O 1
ATOM 1229 N N . SER A 1 178 ? 3.725 0.730 2.448 1.00 97.75 178 SER A N 1
ATOM 1230 C CA . SER A 1 178 ? 4.928 1.184 3.167 1.00 97.75 178 SER A CA 1
ATOM 1231 C C . SER A 1 178 ? 5.962 1.822 2.230 1.00 97.75 178 SER A C 1
ATOM 1233 O O . SER A 1 178 ? 6.569 2.834 2.573 1.00 97.75 178 SER A O 1
ATOM 1235 N N . ALA A 1 179 ? 6.168 1.255 1.035 1.00 96.50 179 ALA A N 1
ATOM 1236 C CA . ALA A 1 179 ? 7.114 1.789 0.058 1.00 96.50 179 ALA A CA 1
ATOM 1237 C C . ALA A 1 179 ? 6.691 3.174 -0.458 1.00 96.50 179 ALA A C 1
ATOM 1239 O O . ALA A 1 179 ? 7.525 4.076 -0.500 1.00 96.50 179 ALA A O 1
ATOM 1240 N N . PHE A 1 180 ? 5.410 3.372 -0.782 1.00 96.75 180 PHE A N 1
ATOM 1241 C CA . PHE A 1 180 ? 4.915 4.675 -1.239 1.00 96.75 180 PHE A CA 1
ATOM 1242 C C . PHE A 1 180 ? 4.869 5.726 -0.133 1.00 96.75 180 PHE A C 1
ATOM 1244 O O . PHE A 1 180 ? 5.199 6.878 -0.392 1.00 96.75 180 PHE A O 1
ATOM 1251 N N . ILE A 1 181 ? 4.524 5.355 1.101 1.00 96.69 181 ILE A N 1
ATOM 1252 C CA . ILE A 1 181 ? 4.568 6.301 2.225 1.00 96.69 181 ILE A CA 1
ATOM 1253 C C . ILE A 1 181 ? 5.998 6.805 2.444 1.00 96.69 181 ILE A C 1
ATOM 1255 O O . ILE A 1 181 ? 6.211 8.011 2.544 1.00 96.69 181 ILE A O 1
ATOM 1259 N N . LYS A 1 182 ? 6.990 5.905 2.427 1.00 94.12 182 LYS A N 1
ATOM 1260 C CA . LYS A 1 182 ? 8.410 6.284 2.521 1.00 94.12 182 LYS A CA 1
ATOM 1261 C C . LYS A 1 182 ? 8.862 7.144 1.353 1.00 94.12 182 LYS A C 1
ATOM 1263 O O . LYS A 1 182 ? 9.606 8.092 1.564 1.00 94.12 182 LYS A O 1
ATOM 1268 N N . LEU A 1 183 ? 8.383 6.847 0.146 1.00 92.56 183 LEU A N 1
ATOM 1269 C CA . LEU A 1 183 ? 8.629 7.699 -1.009 1.00 92.56 183 LEU A CA 1
ATOM 1270 C C . LEU A 1 183 ? 8.084 9.117 -0.779 1.00 92.56 183 LEU A C 1
ATOM 1272 O O . LEU A 1 183 ? 8.790 10.079 -1.051 1.00 92.56 183 LEU A O 1
ATOM 1276 N N . GLY A 1 184 ? 6.862 9.270 -0.262 1.00 91.38 184 GLY A N 1
ATOM 1277 C CA . GLY A 1 184 ? 6.297 10.587 0.057 1.00 91.38 184 GLY A CA 1
ATOM 1278 C C . GLY A 1 184 ? 7.078 11.344 1.139 1.00 91.38 184 GLY A C 1
ATOM 1279 O O . GLY A 1 184 ? 7.098 12.576 1.141 1.00 91.38 184 GLY A O 1
ATOM 1280 N N . ASP A 1 185 ? 7.735 10.624 2.046 1.00 88.38 185 ASP A N 1
ATOM 1281 C CA . ASP A 1 185 ? 8.562 11.218 3.098 1.00 88.38 185 ASP A CA 1
ATOM 1282 C C . ASP A 1 185 ? 9.900 11.728 2.536 1.00 88.38 185 ASP A C 1
ATOM 1284 O O . ASP A 1 185 ? 10.278 12.876 2.770 1.00 88.38 185 ASP A O 1
ATOM 1288 N N . SER A 1 186 ? 10.571 10.917 1.708 1.00 84.69 186 SER A N 1
ATOM 1289 C CA . SER A 1 186 ? 11.926 11.188 1.209 1.00 84.69 186 SER A CA 1
ATOM 1290 C C . SER A 1 186 ? 12.010 11.879 -0.160 1.00 84.69 186 SER A C 1
ATOM 1292 O O . SER A 1 186 ? 13.116 12.137 -0.630 1.00 84.69 186 SER A O 1
ATOM 1294 N N . SER A 1 187 ? 10.889 12.108 -0.850 1.00 80.50 187 SER A N 1
ATOM 1295 C CA . SER A 1 187 ? 10.863 12.600 -2.239 1.00 80.50 187 SER A CA 1
ATOM 1296 C C . SER A 1 187 ? 10.229 13.991 -2.375 1.00 80.50 187 SER A C 1
ATOM 1298 O O . SER A 1 187 ? 10.064 14.735 -1.409 1.00 80.50 187 SER A O 1
ATOM 1300 N N . SER A 1 188 ? 9.921 14.365 -3.618 1.00 81.69 188 SER A N 1
ATOM 1301 C CA . SER A 1 188 ? 9.306 15.636 -3.992 1.00 81.69 188 SER A CA 1
ATOM 1302 C C . SER A 1 188 ? 7.919 15.835 -3.371 1.00 81.69 188 SER A C 1
ATOM 1304 O O . SER A 1 188 ? 7.191 14.880 -3.091 1.00 81.69 188 SER A O 1
ATOM 1306 N N . GLU A 1 189 ? 7.510 17.100 -3.260 1.00 86.38 189 GLU A N 1
ATOM 1307 C CA . GLU A 1 189 ? 6.169 17.481 -2.799 1.00 86.38 189 GLU A CA 1
ATOM 1308 C C . GLU A 1 189 ? 5.053 16.858 -3.655 1.00 86.38 189 GLU A C 1
ATOM 1310 O O . GLU A 1 189 ? 3.994 16.514 -3.140 1.00 86.38 189 GLU A O 1
ATOM 1315 N N . ALA A 1 190 ? 5.304 16.625 -4.948 1.00 87.56 190 ALA A N 1
ATOM 1316 C CA . ALA A 1 190 ? 4.353 15.954 -5.830 1.00 87.56 190 ALA A CA 1
ATOM 1317 C C . ALA A 1 190 ? 4.092 14.499 -5.401 1.00 87.56 190 ALA A C 1
ATOM 1319 O O . ALA A 1 190 ? 2.939 14.071 -5.339 1.00 87.56 190 ALA A O 1
ATOM 1320 N N . ALA A 1 191 ? 5.143 13.747 -5.054 1.00 90.56 191 ALA A N 1
ATOM 1321 C CA . ALA A 1 191 ? 4.999 12.379 -4.558 1.00 90.56 191 ALA A CA 1
ATOM 1322 C C . ALA A 1 191 ? 4.298 12.356 -3.191 1.00 90.56 191 ALA A C 1
ATOM 1324 O O . ALA A 1 191 ? 3.387 11.554 -2.979 1.00 90.56 191 ALA A O 1
ATOM 1325 N N . ARG A 1 192 ? 4.662 13.280 -2.293 1.00 93.19 192 ARG A N 1
ATOM 1326 C CA . ARG A 1 192 ? 3.994 13.460 -0.997 1.00 93.19 192 ARG A CA 1
ATOM 1327 C C . ARG A 1 192 ? 2.501 13.737 -1.164 1.00 93.19 192 ARG A C 1
ATOM 1329 O O . ARG A 1 192 ? 1.681 13.002 -0.617 1.00 93.19 192 ARG A O 1
ATOM 1336 N N . GLY A 1 193 ? 2.143 14.737 -1.967 1.00 93.69 193 GLY A N 1
ATOM 1337 C CA . GLY A 1 193 ? 0.755 15.095 -2.254 1.00 93.69 193 GLY A CA 1
ATOM 1338 C C . GLY A 1 193 ? -0.035 13.944 -2.883 1.00 93.69 193 GLY A C 1
ATOM 1339 O O . GLY A 1 193 ? -1.175 13.686 -2.493 1.00 93.69 193 GLY A O 1
ATOM 1340 N N . ALA A 1 194 ? 0.582 13.183 -3.791 1.00 93.94 194 ALA A N 1
ATOM 1341 C CA . ALA A 1 194 ? -0.033 12.004 -4.397 1.00 93.94 194 ALA A CA 1
ATOM 1342 C C . ALA A 1 194 ? -0.379 10.920 -3.363 1.00 93.94 194 ALA A C 1
ATOM 1344 O O . ALA A 1 194 ? -1.493 10.394 -3.380 1.00 93.94 194 ALA A O 1
ATOM 1345 N N . VAL A 1 195 ? 0.530 10.622 -2.429 1.00 96.38 195 VAL A N 1
ATOM 1346 C CA . VAL A 1 195 ? 0.274 9.655 -1.348 1.00 96.38 195 VAL A CA 1
ATOM 1347 C C . VAL A 1 195 ? -0.813 10.167 -0.404 1.00 96.38 195 VAL A C 1
ATOM 1349 O O . VAL A 1 195 ? -1.750 9.433 -0.092 1.00 96.38 195 VAL A O 1
ATOM 1352 N N . LEU A 1 196 ? -0.730 11.435 0.012 1.00 97.06 196 LEU A N 1
ATOM 1353 C CA . LEU A 1 196 ? -1.689 12.042 0.939 1.00 97.06 196 LEU A CA 1
ATOM 1354 C C . LEU A 1 196 ? -3.107 12.111 0.358 1.00 97.06 196 LEU A C 1
ATOM 1356 O O . LEU A 1 196 ? -4.068 11.818 1.067 1.00 97.06 196 LEU A O 1
ATOM 1360 N N . SER A 1 197 ? -3.250 12.402 -0.940 1.00 96.88 197 SER A N 1
ATOM 1361 C CA . SER A 1 197 ? -4.556 12.385 -1.624 1.00 96.88 197 SER A CA 1
ATOM 1362 C C . SER A 1 197 ? -5.229 11.003 -1.636 1.00 96.88 197 SER A C 1
ATOM 1364 O O . SER A 1 197 ? -6.441 10.912 -1.810 1.00 96.88 197 SER A O 1
ATOM 1366 N N . HIS A 1 198 ? -4.467 9.933 -1.384 1.00 97.75 198 HIS A N 1
ATOM 1367 C CA . HIS A 1 198 ? -4.948 8.552 -1.303 1.00 97.75 198 HIS A CA 1
ATOM 1368 C C . HIS A 1 198 ? -4.887 7.979 0.126 1.00 97.75 198 HIS A C 1
ATOM 1370 O O . HIS A 1 198 ? -5.011 6.767 0.314 1.00 97.75 198 HIS A O 1
ATOM 1376 N N . GLY A 1 199 ? -4.748 8.820 1.157 1.00 97.62 199 GLY A N 1
ATOM 1377 C CA . GLY A 1 199 ? -4.657 8.375 2.552 1.00 97.62 199 GLY A CA 1
ATOM 1378 C C . GLY A 1 199 ? -5.849 7.532 3.027 1.00 97.62 199 GLY A C 1
ATOM 1379 O O . GLY A 1 199 ? -5.656 6.516 3.697 1.00 97.62 199 GLY A O 1
ATOM 1380 N N . MET A 1 200 ? -7.073 7.872 2.601 1.00 97.69 200 MET A N 1
ATOM 1381 C CA . MET A 1 200 ? -8.284 7.079 2.879 1.00 97.69 200 MET A CA 1
ATOM 1382 C C . MET A 1 200 ? -8.223 5.675 2.259 1.00 97.69 200 MET A C 1
ATOM 1384 O O . MET A 1 200 ? -8.623 4.703 2.895 1.00 97.69 200 MET A O 1
ATOM 1388 N N . VAL A 1 201 ? -7.674 5.544 1.046 1.00 98.06 201 VAL A N 1
ATOM 1389 C CA . VAL A 1 201 ? -7.494 4.249 0.363 1.00 98.06 201 VAL A CA 1
ATOM 1390 C C . VAL A 1 201 ? -6.514 3.370 1.140 1.00 98.06 201 VAL A C 1
ATOM 1392 O O . VAL A 1 201 ? -6.777 2.188 1.360 1.00 98.06 201 VAL A O 1
ATOM 1395 N N . VAL A 1 202 ? -5.414 3.952 1.626 1.00 98.25 202 VAL A N 1
ATOM 1396 C CA . VAL A 1 202 ? -4.459 3.240 2.485 1.00 98.25 202 VAL A CA 1
ATOM 1397 C C . VAL A 1 202 ? -5.128 2.801 3.786 1.00 98.25 202 VAL A C 1
ATOM 1399 O O . VAL A 1 202 ? -5.049 1.625 4.139 1.00 98.25 202 VAL A O 1
ATOM 1402 N N . ALA A 1 203 ? -5.829 3.709 4.472 1.00 98.31 203 ALA A N 1
ATOM 1403 C CA . ALA A 1 203 ? -6.552 3.407 5.708 1.00 98.31 203 ALA A CA 1
ATOM 1404 C C . ALA A 1 203 ? -7.570 2.269 5.516 1.00 98.31 203 ALA A C 1
ATOM 1406 O O . ALA A 1 203 ? -7.645 1.359 6.343 1.00 98.31 203 ALA A O 1
ATOM 1407 N N . TRP A 1 204 ? -8.285 2.273 4.389 1.00 98.00 204 TRP A N 1
ATOM 1408 C CA . TRP A 1 204 ? -9.206 1.212 3.997 1.00 98.00 204 TRP A CA 1
ATOM 1409 C C . TRP A 1 204 ? -8.511 -0.146 3.839 1.00 98.00 204 TRP A C 1
ATOM 1411 O O . TRP A 1 204 ? -8.960 -1.134 4.421 1.00 98.00 204 TRP A O 1
ATOM 1421 N N . GLY A 1 205 ? -7.370 -0.204 3.146 1.00 97.75 205 GLY A N 1
ATOM 1422 C CA . GLY A 1 205 ? -6.587 -1.438 3.015 1.00 97.75 205 GLY A CA 1
ATOM 1423 C C . GLY A 1 205 ? -6.055 -1.959 4.358 1.00 97.75 205 GLY A C 1
ATOM 1424 O O . GLY A 1 205 ? -6.134 -3.158 4.648 1.00 97.75 205 GLY A O 1
ATOM 1425 N N . LEU A 1 206 ? -5.557 -1.061 5.216 1.00 98.12 206 LEU A N 1
ATOM 1426 C CA . LEU A 1 206 ? -5.097 -1.403 6.567 1.00 98.12 206 LEU A CA 1
ATOM 1427 C C . LEU A 1 206 ? -6.231 -1.986 7.415 1.00 98.12 206 LEU A C 1
ATOM 1429 O O . LEU A 1 206 ? -6.043 -3.016 8.067 1.00 98.12 206 LEU A O 1
ATOM 1433 N N . LEU A 1 207 ? -7.416 -1.375 7.365 1.00 97.12 207 LEU A N 1
ATOM 1434 C CA . LEU A 1 207 ? -8.600 -1.897 8.035 1.00 97.12 207 LEU A CA 1
ATOM 1435 C C . LEU A 1 207 ? -8.998 -3.261 7.456 1.00 97.12 207 LEU A C 1
ATOM 1437 O O . LEU A 1 207 ? -9.196 -4.203 8.218 1.00 97.12 207 LEU A O 1
ATOM 1441 N N . GLY A 1 208 ? -9.011 -3.418 6.130 1.00 95.25 208 GLY A N 1
ATOM 1442 C CA . GLY A 1 208 ? -9.247 -4.704 5.466 1.00 95.25 208 GLY A CA 1
ATOM 1443 C C . GLY A 1 208 ? -8.313 -5.814 5.964 1.00 95.25 208 GLY A C 1
ATOM 1444 O O . GLY A 1 208 ? -8.754 -6.934 6.212 1.00 95.25 208 GLY A O 1
ATOM 1445 N N . THR A 1 209 ? -7.046 -5.491 6.236 1.00 96.31 209 THR A N 1
ATOM 1446 C CA . THR A 1 209 ? -6.085 -6.440 6.827 1.00 96.31 209 THR A CA 1
ATOM 1447 C C . THR A 1 209 ? -6.477 -6.872 8.245 1.00 96.31 209 THR A C 1
ATOM 1449 O O . THR A 1 209 ? -6.310 -8.043 8.604 1.00 96.31 209 THR A O 1
ATOM 1452 N N . LEU A 1 210 ? -6.963 -5.937 9.068 1.00 96.44 210 LEU A N 1
ATOM 1453 C CA . LEU A 1 210 ? -7.381 -6.198 10.451 1.00 96.44 210 LEU A CA 1
ATOM 1454 C C . LEU A 1 210 ? -8.702 -6.975 10.521 1.00 96.44 210 LEU A C 1
ATOM 1456 O O . LEU A 1 210 ? -8.896 -7.754 11.448 1.00 96.44 210 LEU A O 1
ATOM 1460 N N . LEU A 1 211 ? -9.585 -6.777 9.539 1.00 94.50 211 LEU A N 1
ATOM 1461 C CA . LEU A 1 211 ? -10.890 -7.441 9.438 1.00 94.50 211 LEU A CA 1
ATOM 1462 C C . LEU A 1 211 ? -10.851 -8.760 8.643 1.00 94.50 211 LEU A C 1
ATOM 1464 O O . LEU A 1 211 ? -11.836 -9.505 8.632 1.00 94.50 211 LEU A O 1
ATOM 1468 N N . GLY A 1 212 ? -9.755 -9.017 7.927 1.00 91.06 212 GLY A N 1
ATOM 1469 C CA . GLY A 1 212 ? -9.532 -10.225 7.135 1.00 91.06 212 GLY A CA 1
ATOM 1470 C C . GLY A 1 212 ? -9.027 -11.412 7.968 1.00 91.06 212 GLY A C 1
ATOM 1471 O O . GLY A 1 212 ? -8.825 -11.287 9.173 1.00 91.06 212 GLY A O 1
ATOM 1472 N N . PRO A 1 213 ? -8.773 -12.573 7.343 1.00 87.62 213 PRO A N 1
ATOM 1473 C CA . PRO A 1 213 ? -8.373 -13.798 8.032 1.00 87.62 213 PRO A CA 1
ATOM 1474 C C . PRO A 1 213 ? -6.945 -13.729 8.584 1.00 87.62 213 PRO A C 1
ATOM 1476 O O . PRO A 1 213 ? -6.060 -13.084 8.024 1.00 87.62 213 PRO A O 1
ATOM 1479 N N . SER A 1 214 ? -6.703 -14.430 9.694 1.00 87.69 214 SER A N 1
ATOM 1480 C CA . SER A 1 214 ? -5.407 -14.447 10.400 1.00 87.69 214 SER A CA 1
ATOM 1481 C C . SER A 1 214 ? -4.799 -13.052 10.692 1.00 87.69 214 SER A C 1
ATOM 1483 O O . SER A 1 214 ? -3.581 -12.858 10.533 1.00 87.69 214 SER A O 1
ATOM 1485 N N . PRO A 1 215 ? -5.602 -12.078 11.162 1.00 90.75 215 PRO A N 1
ATOM 1486 C CA . PRO A 1 215 ? -5.192 -10.679 11.316 1.00 90.75 215 PRO A CA 1
ATOM 1487 C C . PRO A 1 215 ? -4.012 -10.508 12.283 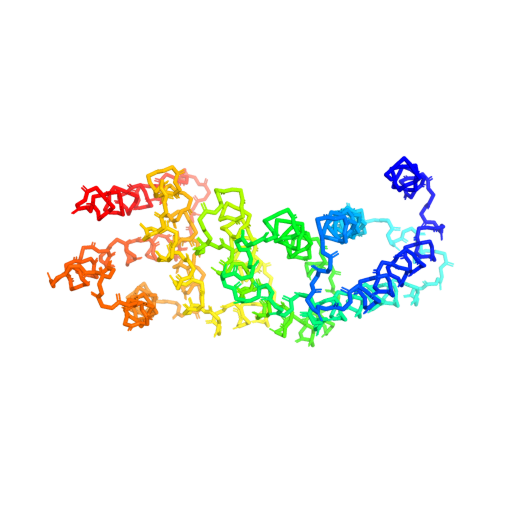1.00 90.75 215 PRO A C 1
ATOM 1489 O O . PRO A 1 215 ? -3.109 -9.715 12.014 1.00 90.75 215 PRO A O 1
ATOM 1492 N N . LEU A 1 216 ? -3.932 -11.330 13.338 1.00 93.12 216 LEU A N 1
ATOM 1493 C CA . LEU A 1 216 ? -2.859 -11.307 14.345 1.00 93.12 216 LEU A CA 1
ATOM 1494 C C . LEU A 1 216 ? -1.447 -11.396 13.754 1.00 93.12 216 LEU A C 1
ATOM 1496 O O . LEU A 1 216 ? -0.526 -10.751 14.254 1.00 93.12 216 LEU A O 1
ATOM 1500 N N . SER A 1 217 ? -1.274 -12.152 12.666 1.00 91.12 217 SER A N 1
ATOM 1501 C CA . SER A 1 217 ? 0.025 -12.298 11.996 1.00 91.12 217 SER A CA 1
ATOM 1502 C C . SER A 1 217 ? 0.475 -11.034 11.251 1.00 91.12 217 SER A C 1
ATOM 1504 O O . SER A 1 217 ? 1.641 -10.916 10.881 1.00 91.12 217 SER A O 1
ATOM 1506 N N . ARG A 1 218 ? -0.445 -10.084 11.040 1.00 93.69 218 ARG A N 1
ATOM 1507 C CA . ARG A 1 218 ? -0.255 -8.873 10.231 1.00 93.69 218 ARG A CA 1
ATOM 1508 C C . ARG A 1 218 ? -0.345 -7.584 11.050 1.00 93.69 218 ARG A C 1
ATOM 1510 O O . ARG A 1 218 ? 0.181 -6.568 10.604 1.00 93.69 218 ARG A O 1
ATOM 1517 N N . VAL A 1 219 ? -0.914 -7.626 12.263 1.00 96.38 219 VAL A N 1
ATOM 1518 C CA . VAL A 1 219 ? -1.087 -6.458 13.157 1.00 96.38 219 VAL A CA 1
ATOM 1519 C C . VAL A 1 219 ? 0.198 -5.642 13.322 1.00 96.38 219 VAL A C 1
ATOM 1521 O O . VAL A 1 219 ? 0.151 -4.416 13.298 1.00 96.38 219 VAL A O 1
ATOM 1524 N N . HIS A 1 220 ? 1.358 -6.296 13.451 1.00 95.06 220 HIS A N 1
ATOM 1525 C CA . HIS A 1 220 ? 2.633 -5.583 13.558 1.00 95.06 220 HIS A CA 1
ATOM 1526 C C . HIS A 1 220 ? 2.914 -4.702 12.338 1.00 95.06 220 HIS A C 1
ATOM 1528 O O . HIS A 1 220 ? 3.231 -3.527 12.500 1.00 95.06 220 HIS A O 1
ATOM 1534 N N . LYS A 1 221 ? 2.761 -5.256 11.130 1.00 96.19 221 LYS A N 1
ATOM 1535 C CA . LYS A 1 221 ? 3.017 -4.523 9.892 1.00 96.19 221 LYS A CA 1
ATOM 1536 C C . LYS A 1 221 ? 1.977 -3.423 9.681 1.00 96.19 221 LYS A C 1
ATOM 1538 O O . LYS A 1 221 ? 2.361 -2.338 9.268 1.00 96.19 221 LYS A O 1
ATOM 1543 N N . VAL A 1 222 ? 0.709 -3.659 10.034 1.00 97.88 222 VAL A N 1
ATOM 1544 C CA . VAL A 1 222 ? -0.334 -2.616 10.021 1.00 97.88 222 VAL A CA 1
ATOM 1545 C C . VAL A 1 222 ? 0.040 -1.456 10.945 1.00 97.88 222 VAL A C 1
ATOM 1547 O O . VAL A 1 222 ? -0.004 -0.312 10.511 1.00 97.88 222 VAL A O 1
ATOM 1550 N N . ALA A 1 223 ? 0.468 -1.737 12.181 1.00 97.75 223 ALA A N 1
ATOM 1551 C CA . ALA A 1 223 ? 0.896 -0.703 13.124 1.00 97.75 223 ALA A CA 1
ATOM 1552 C C . ALA A 1 223 ? 2.071 0.122 12.579 1.00 97.75 223 ALA A C 1
ATOM 1554 O O . ALA A 1 223 ? 2.064 1.343 12.699 1.00 97.75 223 ALA A O 1
ATOM 1555 N N . SER A 1 224 ? 3.057 -0.534 11.957 1.00 96.62 224 SER A N 1
ATOM 1556 C CA . SER A 1 224 ? 4.190 0.150 11.327 1.00 96.62 224 SER A CA 1
ATOM 1557 C C . SER A 1 224 ? 3.755 1.044 10.169 1.00 96.62 224 SER A C 1
ATOM 1559 O O . SER A 1 224 ? 4.144 2.202 10.139 1.00 96.62 224 SER A O 1
ATOM 1561 N N . VAL A 1 225 ? 2.929 0.540 9.245 1.00 97.75 225 VAL A N 1
ATOM 1562 C CA . VAL A 1 225 ? 2.461 1.324 8.087 1.00 97.75 225 VAL A CA 1
ATOM 1563 C C . VAL A 1 225 ? 1.578 2.492 8.529 1.00 97.75 225 VAL A C 1
ATOM 1565 O O . VAL A 1 225 ? 1.692 3.585 7.984 1.00 97.75 225 VAL A O 1
ATOM 1568 N N . LEU A 1 226 ? 0.732 2.293 9.542 1.00 97.94 226 LEU A N 1
ATOM 1569 C CA . LEU A 1 226 ? -0.081 3.366 10.109 1.00 97.94 226 LEU A CA 1
ATOM 1570 C C . LEU A 1 226 ? 0.786 4.426 10.804 1.00 97.94 226 LEU A C 1
ATOM 1572 O O . LEU A 1 226 ? 0.515 5.612 10.658 1.00 97.94 226 LEU A O 1
ATOM 1576 N N . GLY A 1 227 ? 1.843 4.010 11.507 1.00 96.56 227 GLY A N 1
ATOM 1577 C CA . GLY A 1 227 ? 2.840 4.922 12.067 1.00 96.56 227 GLY A CA 1
ATOM 1578 C C . GLY A 1 227 ? 3.533 5.749 10.983 1.00 96.56 227 GLY A C 1
ATOM 1579 O O . GLY A 1 227 ? 3.495 6.971 11.050 1.00 96.56 227 GLY A O 1
ATOM 1580 N N . GLU A 1 228 ? 4.056 5.091 9.942 1.00 96.38 228 GLU A N 1
ATOM 1581 C CA . GLU A 1 228 ? 4.678 5.745 8.778 1.00 96.38 228 GLU A CA 1
ATOM 1582 C C . GLU A 1 228 ? 3.719 6.769 8.129 1.00 96.38 228 GLU A C 1
ATOM 1584 O O . GLU A 1 228 ? 4.125 7.886 7.811 1.00 96.38 228 GLU A O 1
ATOM 1589 N N . LEU A 1 229 ? 2.434 6.421 7.967 1.00 97.69 229 LEU A N 1
ATOM 1590 C CA . LEU A 1 229 ? 1.423 7.317 7.392 1.00 97.69 229 LEU A CA 1
ATOM 1591 C C . LEU A 1 229 ? 1.188 8.552 8.270 1.00 97.69 229 LEU A C 1
ATOM 1593 O O . LEU A 1 229 ? 1.119 9.666 7.757 1.00 97.69 229 LEU A O 1
ATOM 1597 N N . VAL A 1 230 ? 1.075 8.370 9.586 1.00 97.44 230 VAL A N 1
ATOM 1598 C CA . VAL A 1 230 ? 0.908 9.479 10.536 1.00 97.44 230 VAL A CA 1
ATOM 1599 C C . VAL A 1 230 ? 2.114 10.412 10.50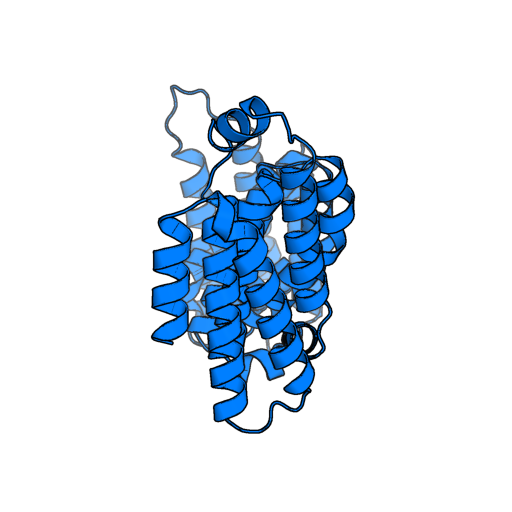4 1.00 97.44 230 VAL A C 1
ATOM 1601 O O . VAL A 1 230 ? 1.928 11.627 10.478 1.00 97.44 230 VAL A O 1
ATOM 1604 N N . SER A 1 231 ? 3.331 9.867 10.470 1.00 95.50 231 SER A N 1
ATOM 1605 C CA . SER A 1 231 ? 4.565 10.649 10.365 1.00 95.50 231 SER A CA 1
ATOM 1606 C C . SER A 1 231 ? 4.596 11.489 9.089 1.00 95.50 231 SER A C 1
ATOM 1608 O O . SER A 1 231 ? 4.896 12.680 9.156 1.00 95.50 231 SER A O 1
ATOM 1610 N N . LEU A 1 232 ? 4.202 10.906 7.950 1.00 95.69 232 LEU A N 1
ATOM 1611 C CA . LEU A 1 232 ? 4.116 11.615 6.673 1.00 95.69 232 LEU A CA 1
ATOM 1612 C C . LEU A 1 232 ? 3.114 12.778 6.727 1.00 95.69 232 LEU A C 1
ATOM 1614 O O . LEU A 1 232 ? 3.418 13.886 6.285 1.00 95.69 232 LEU A O 1
A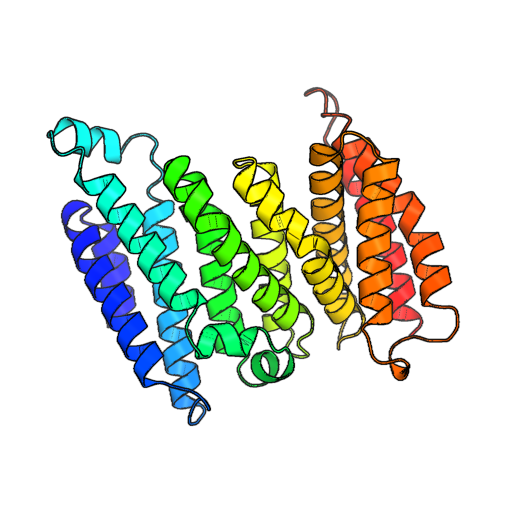TOM 1618 N N . VAL A 1 233 ? 1.922 12.545 7.288 1.00 97.44 233 VAL A N 1
ATOM 1619 C CA . VAL A 1 233 ? 0.913 13.604 7.449 1.00 97.44 233 VAL A CA 1
ATOM 1620 C C . VAL A 1 233 ? 1.437 14.690 8.387 1.00 97.44 233 VAL A C 1
ATOM 1622 O O . VAL A 1 233 ? 1.298 15.869 8.079 1.00 97.44 233 VAL A O 1
ATOM 1625 N N . ALA A 1 234 ? 2.074 14.315 9.499 1.00 95.81 234 ALA A N 1
ATOM 1626 C CA . ALA A 1 234 ? 2.659 15.258 10.447 1.00 95.81 234 ALA A CA 1
ATOM 1627 C C . ALA A 1 234 ? 3.709 16.149 9.782 1.00 95.81 234 ALA A C 1
ATOM 1629 O O . ALA A 1 234 ? 3.647 17.366 9.944 1.00 95.81 234 ALA A O 1
ATOM 1630 N N . ALA A 1 235 ? 4.602 15.569 8.977 1.00 93.69 235 ALA A N 1
ATOM 1631 C CA . ALA A 1 235 ? 5.590 16.313 8.204 1.00 93.69 235 ALA A CA 1
ATOM 1632 C C . ALA A 1 235 ? 4.946 17.310 7.224 1.00 93.69 235 ALA A C 1
ATOM 1634 O O . ALA A 1 235 ? 5.461 18.414 7.059 1.00 93.69 235 ALA A O 1
ATOM 1635 N N . ALA A 1 236 ? 3.811 16.955 6.614 1.00 94.81 236 ALA A N 1
ATOM 1636 C CA . ALA A 1 236 ? 3.101 17.820 5.674 1.00 94.81 236 ALA A CA 1
ATOM 1637 C C . ALA A 1 236 ? 2.324 18.963 6.354 1.00 94.81 236 ALA A C 1
ATOM 1639 O O . ALA A 1 236 ? 2.302 20.080 5.844 1.00 94.81 236 ALA A O 1
ATOM 1640 N N . VAL A 1 237 ? 1.675 18.700 7.495 1.00 95.88 237 VAL A N 1
ATOM 1641 C CA . VAL A 1 237 ? 0.786 19.677 8.161 1.00 95.88 237 VAL A CA 1
ATOM 1642 C C . VAL A 1 237 ? 1.448 20.440 9.311 1.00 95.88 237 VAL A C 1
ATOM 1644 O O . VAL A 1 237 ? 0.878 21.408 9.808 1.00 95.88 237 VAL A O 1
ATOM 1647 N N . GLY A 1 238 ? 2.616 19.997 9.784 1.00 94.75 238 GLY A N 1
ATOM 1648 C CA . GLY A 1 238 ? 3.382 20.644 10.856 1.00 94.75 238 GLY A CA 1
ATOM 1649 C C . GLY A 1 238 ? 2.737 20.595 12.248 1.00 94.75 238 GLY A C 1
ATOM 1650 O O . GLY A 1 238 ? 3.212 21.261 13.165 1.00 94.75 238 GLY A O 1
ATOM 1651 N N . SER A 1 239 ? 1.660 19.825 12.427 1.00 96.00 239 SER A N 1
ATOM 1652 C CA . SER A 1 239 ? 0.881 19.758 13.669 1.00 96.00 239 SER A CA 1
ATOM 1653 C C . SER A 1 239 ? 0.556 18.306 14.041 1.00 96.00 239 SER A C 1
ATOM 1655 O O . SER A 1 239 ? -0.085 17.612 13.242 1.00 96.00 239 SER A O 1
ATOM 1657 N N . PRO A 1 240 ? 0.938 17.836 15.250 1.00 95.25 240 PRO A N 1
ATOM 1658 C CA . PRO A 1 240 ? 0.607 16.491 15.716 1.00 95.25 240 PRO A CA 1
ATOM 1659 C C . PRO A 1 240 ? -0.899 16.228 15.764 1.00 95.25 240 PRO A C 1
ATOM 1661 O O . PRO A 1 240 ? -1.362 15.175 15.326 1.00 95.25 240 PRO A O 1
ATOM 1664 N N . ASP A 1 241 ? -1.665 17.204 16.256 1.00 96.31 241 ASP A N 1
ATOM 1665 C CA . ASP A 1 241 ? -3.110 17.075 16.438 1.00 96.31 241 ASP A CA 1
ATOM 1666 C C . ASP A 1 241 ? -3.838 17.064 15.092 1.00 96.31 241 ASP A C 1
ATOM 1668 O O . ASP A 1 241 ? -4.723 16.236 14.867 1.00 96.31 241 ASP A O 1
ATOM 1672 N N . SER A 1 242 ? -3.422 17.923 14.155 1.00 97.38 242 SER A N 1
ATOM 1673 C CA . SER A 1 242 ? -3.989 17.947 12.802 1.00 97.38 242 SER A CA 1
ATOM 1674 C C . SER A 1 242 ? -3.678 16.656 12.046 1.00 97.38 242 SER A C 1
ATOM 1676 O O . SER A 1 242 ? -4.547 16.125 11.351 1.00 97.38 242 SER A O 1
ATOM 1678 N N . ALA A 1 243 ? -2.468 16.113 12.208 1.00 97.31 243 ALA A N 1
ATOM 1679 C CA . ALA A 1 243 ? -2.082 14.856 11.582 1.00 97.31 243 ALA A CA 1
ATOM 1680 C C . ALA A 1 243 ? -2.878 13.672 12.131 1.00 97.31 243 ALA A C 1
ATOM 1682 O O . ALA A 1 243 ? -3.456 12.900 11.363 1.00 97.31 243 ALA A O 1
ATOM 1683 N N . ALA A 1 244 ? -2.979 13.571 13.458 1.00 97.19 244 ALA A N 1
ATOM 1684 C CA . ALA A 1 244 ? -3.777 12.544 14.110 1.00 97.19 244 ALA A CA 1
ATOM 1685 C C . ALA A 1 244 ? -5.255 12.639 13.720 1.00 97.19 244 ALA A C 1
ATOM 1687 O O . ALA A 1 244 ? -5.864 11.618 13.411 1.00 97.19 244 ALA A O 1
ATOM 1688 N N . SER A 1 245 ? -5.820 13.849 13.681 1.00 98.12 245 SER A N 1
ATOM 1689 C CA . SER A 1 245 ? -7.207 14.084 13.268 1.00 98.12 245 SER A CA 1
ATOM 1690 C C . SER A 1 245 ? -7.458 13.647 11.822 1.00 98.12 245 SER A C 1
ATOM 1692 O O . SER A 1 245 ? -8.422 12.931 11.564 1.00 98.12 245 SER A O 1
ATOM 1694 N N . THR A 1 246 ? -6.550 13.988 10.902 1.00 98.44 246 THR A N 1
ATOM 1695 C CA . THR A 1 246 ? -6.641 13.616 9.478 1.00 98.44 246 THR A CA 1
ATOM 1696 C C . THR A 1 246 ? -6.587 12.100 9.282 1.00 98.44 246 THR A C 1
ATOM 1698 O O . THR A 1 246 ? -7.414 11.520 8.584 1.00 98.44 246 THR A O 1
ATOM 1701 N N . VAL A 1 247 ? -5.649 11.411 9.937 1.00 98.31 247 VAL A N 1
ATOM 1702 C CA . VAL A 1 247 ? -5.580 9.943 9.844 1.00 98.31 247 VAL A CA 1
ATOM 1703 C C . VAL A 1 247 ? -6.787 9.294 10.527 1.00 98.31 247 VAL A C 1
ATOM 1705 O O . VAL A 1 247 ? -7.315 8.295 10.037 1.00 98.31 247 VAL A O 1
ATOM 1708 N N . ARG A 1 248 ? -7.275 9.868 11.634 1.00 97.94 248 ARG A N 1
ATOM 1709 C CA . ARG A 1 248 ? -8.477 9.387 12.324 1.00 97.94 248 ARG A CA 1
ATOM 1710 C C . ARG A 1 248 ? -9.734 9.547 11.468 1.00 97.94 248 ARG A C 1
ATOM 1712 O O . ARG A 1 248 ? -10.569 8.646 11.500 1.00 97.94 248 ARG A O 1
ATOM 1719 N N . SER A 1 249 ? -9.877 10.634 10.706 1.00 98.38 249 SER A N 1
ATOM 1720 C CA . SER A 1 249 ? -11.009 10.800 9.786 1.00 98.38 249 SER A CA 1
ATOM 1721 C C . SER A 1 249 ? -10.952 9.774 8.657 1.00 98.38 249 SER A C 1
ATOM 1723 O O . SER A 1 249 ? -11.939 9.086 8.433 1.00 98.38 249 SER A O 1
ATOM 1725 N N . TRP A 1 250 ? -9.783 9.534 8.054 1.00 98.62 250 TRP A N 1
ATOM 1726 C CA . TRP A 1 250 ? -9.621 8.467 7.058 1.00 98.62 250 TRP A CA 1
ATOM 1727 C C . TRP A 1 250 ? -9.959 7.072 7.595 1.00 98.62 250 TRP A C 1
ATOM 1729 O O . TRP A 1 250 ? -10.614 6.292 6.908 1.00 98.62 250 TRP A O 1
ATOM 1739 N N . LEU A 1 251 ? -9.535 6.744 8.821 1.00 98.25 251 LEU A N 1
ATOM 1740 C CA . LEU A 1 251 ? -9.892 5.478 9.473 1.00 98.25 251 LEU A CA 1
ATOM 1741 C C . LEU A 1 251 ? -11.395 5.387 9.755 1.00 98.25 251 LEU A C 1
ATOM 1743 O O . LEU A 1 251 ? -11.991 4.331 9.565 1.00 98.25 251 LEU A O 1
ATOM 1747 N N . SER A 1 252 ? -12.000 6.487 10.195 1.00 97.75 252 SER A N 1
ATOM 1748 C CA . SER A 1 252 ? -13.440 6.600 10.412 1.00 97.75 252 SER A CA 1
ATOM 1749 C C . SER A 1 252 ? -14.224 6.353 9.119 1.00 97.75 252 SER A C 1
ATOM 1751 O O . SER A 1 252 ? -15.126 5.519 9.113 1.00 97.75 252 SER A O 1
ATOM 1753 N N . ASP A 1 253 ? -13.841 7.009 8.025 1.00 98.06 253 ASP A N 1
ATOM 1754 C CA . ASP A 1 253 ? -14.485 6.860 6.716 1.00 98.06 253 ASP A CA 1
ATOM 1755 C C . ASP A 1 253 ? -14.288 5.439 6.163 1.00 98.06 253 ASP A C 1
ATOM 1757 O O . ASP A 1 253 ? -15.219 4.819 5.645 1.00 98.06 253 ASP A O 1
ATOM 1761 N N . ALA A 1 254 ? -13.097 4.861 6.353 1.00 97.25 254 ALA A N 1
ATOM 1762 C CA . ALA A 1 254 ? -12.833 3.464 6.027 1.00 97.25 254 ALA A CA 1
ATOM 1763 C C . ALA A 1 254 ? -13.738 2.506 6.822 1.00 97.25 254 ALA A C 1
ATOM 1765 O O . ALA A 1 254 ? -14.295 1.575 6.239 1.00 97.25 254 ALA A O 1
ATOM 1766 N N . MET A 1 255 ? -13.934 2.739 8.124 1.00 96.69 255 MET A N 1
ATOM 1767 C CA . MET A 1 255 ? -14.863 1.959 8.953 1.00 96.69 255 MET A CA 1
ATOM 1768 C C . MET A 1 255 ? -16.324 2.120 8.519 1.00 96.69 255 MET A C 1
ATOM 1770 O O . MET A 1 255 ? -17.096 1.174 8.646 1.00 96.69 255 MET A O 1
ATOM 1774 N N . ASP A 1 256 ? -16.707 3.269 7.969 1.00 95.25 256 ASP A N 1
ATOM 1775 C CA . ASP A 1 256 ? -18.060 3.483 7.441 1.00 95.25 256 ASP A CA 1
ATOM 1776 C C . ASP A 1 256 ? -18.295 2.797 6.093 1.00 95.25 256 ASP A C 1
ATOM 1778 O O . ASP A 1 256 ? -19.426 2.440 5.761 1.00 95.25 256 ASP A O 1
ATOM 1782 N N . SER A 1 257 ? -17.226 2.559 5.335 1.00 94.12 257 SER A N 1
ATOM 1783 C CA . SER A 1 257 ? -17.293 1.863 4.048 1.00 94.12 257 SER A CA 1
ATOM 1784 C C . SER A 1 257 ? -17.348 0.333 4.162 1.00 94.12 257 SER A C 1
ATOM 1786 O O . SER A 1 257 ? -17.682 -0.339 3.183 1.00 94.12 257 SER A O 1
ATOM 1788 N N . VAL A 1 258 ? -17.014 -0.250 5.324 1.00 89.75 258 VAL A N 1
ATOM 1789 C CA . VAL A 1 258 ? -17.078 -1.710 5.497 1.00 89.75 258 VAL A CA 1
ATOM 1790 C C . VAL A 1 258 ? -18.516 -2.174 5.763 1.00 89.75 258 VAL A C 1
ATOM 1792 O O . VAL A 1 258 ? -19.294 -1.461 6.399 1.00 89.75 258 VAL A O 1
ATOM 1795 N N . PRO A 1 259 ? -18.906 -3.388 5.322 1.00 88.44 259 PRO A N 1
ATOM 1796 C CA . PRO A 1 259 ? -20.236 -3.919 5.605 1.00 88.44 259 PRO A CA 1
ATOM 1797 C C . PRO A 1 259 ? -20.546 -3.907 7.106 1.00 88.44 259 PRO A C 1
ATOM 1799 O O . PRO A 1 259 ? -19.719 -4.334 7.909 1.00 88.44 259 PRO A O 1
ATOM 1802 N N . ARG A 1 260 ? -21.759 -3.489 7.493 1.00 84.56 260 ARG A N 1
ATOM 1803 C CA . ARG A 1 260 ? -22.154 -3.325 8.911 1.00 84.56 260 ARG A CA 1
ATOM 1804 C C . ARG A 1 260 ? -22.011 -4.593 9.759 1.00 84.56 260 ARG A C 1
ATOM 1806 O O . ARG A 1 260 ? -21.878 -4.496 10.967 1.00 84.56 260 ARG A O 1
ATOM 1813 N N . CYS A 1 261 ? -22.008 -5.775 9.144 1.00 85.94 261 CYS A N 1
ATOM 1814 C CA . CYS A 1 261 ? -21.775 -7.048 9.831 1.00 85.94 261 CYS A CA 1
ATOM 1815 C C . CYS A 1 261 ? -20.304 -7.299 10.208 1.00 85.94 261 CYS A C 1
ATOM 1817 O O . CYS A 1 261 ? -20.013 -8.252 10.924 1.00 85.94 261 CYS A O 1
ATOM 1819 N N . ARG A 1 262 ? -19.366 -6.479 9.716 1.00 90.25 262 ARG A N 1
ATOM 1820 C CA . ARG A 1 262 ? -17.929 -6.604 9.988 1.00 90.25 262 ARG A CA 1
ATOM 1821 C C . ARG A 1 262 ? -17.482 -5.824 11.220 1.00 90.25 262 ARG A C 1
ATOM 1823 O O . ARG A 1 262 ? -16.345 -6.023 11.633 1.00 90.25 262 ARG A O 1
ATOM 1830 N N . LEU A 1 263 ? -18.306 -4.948 11.791 1.00 92.94 263 LEU A N 1
ATOM 1831 C CA . LEU A 1 263 ? -18.007 -4.187 13.008 1.00 92.94 263 LEU A CA 1
ATOM 1832 C C . LEU A 1 263 ? -19.112 -4.433 14.037 1.00 92.94 263 LEU A C 1
ATOM 1834 O O . LEU A 1 263 ? -20.293 -4.388 13.701 1.00 92.94 263 LEU A O 1
ATOM 1838 N N . LEU A 1 264 ? -18.734 -4.677 15.289 1.00 91.56 264 LEU A N 1
ATOM 1839 C CA . LEU A 1 264 ? -19.689 -4.769 16.391 1.00 91.56 264 LEU A CA 1
ATOM 1840 C C . LEU A 1 264 ? -20.232 -3.367 16.746 1.00 91.56 264 LEU A C 1
ATOM 1842 O O . LEU A 1 264 ? -19.543 -2.360 16.533 1.00 91.56 264 LEU A O 1
ATOM 1846 N N . PRO A 1 265 ? -21.450 -3.257 17.314 1.00 91.31 265 PRO A N 1
ATOM 1847 C CA . PRO A 1 265 ? -21.977 -1.978 17.785 1.00 91.31 265 PRO A CA 1
ATOM 1848 C C . PRO A 1 265 ? -21.010 -1.289 18.759 1.00 91.31 265 PRO A C 1
ATOM 1850 O O . PRO A 1 265 ? -20.518 -1.905 19.700 1.00 91.31 265 PRO A O 1
ATOM 1853 N N . GLY A 1 266 ? -20.720 -0.008 18.521 1.00 92.56 266 GLY A N 1
ATOM 1854 C CA . GLY A 1 266 ? -19.806 0.790 19.351 1.00 92.56 266 GLY A CA 1
ATOM 1855 C C . GLY A 1 266 ? -18.312 0.526 19.128 1.00 92.56 266 GLY A C 1
ATOM 1856 O O . GLY A 1 266 ? -17.487 1.311 19.591 1.00 92.56 266 GLY A O 1
ATOM 1857 N N . GLU A 1 267 ? -17.941 -0.511 18.371 1.00 93.75 267 GLU A N 1
ATOM 1858 C CA . GLU A 1 267 ? -16.540 -0.877 18.147 1.00 93.75 267 GLU A CA 1
ATOM 1859 C C . GLU A 1 267 ? -15.764 0.213 17.402 1.00 93.75 267 GLU A C 1
ATOM 1861 O O . GLU A 1 267 ? -14.627 0.513 17.758 1.00 93.75 267 GLU A O 1
ATOM 1866 N N . ARG A 1 268 ? -16.408 0.862 16.421 1.00 94.44 268 ARG A N 1
ATOM 1867 C CA . ARG A 1 268 ? -15.860 2.027 15.712 1.00 94.44 268 ARG A CA 1
ATOM 1868 C C . ARG A 1 268 ? -15.454 3.127 16.691 1.00 94.44 268 ARG A C 1
ATOM 1870 O O . ARG A 1 268 ? -14.310 3.569 16.680 1.00 94.44 268 ARG A O 1
ATOM 1877 N N . SER A 1 269 ? -16.392 3.574 17.525 1.00 95.56 269 SER A N 1
ATOM 1878 C CA . SER A 1 269 ? -16.159 4.682 18.455 1.00 95.56 269 SER A CA 1
ATOM 1879 C C . SER A 1 269 ? -15.062 4.335 19.457 1.00 95.56 269 SER A C 1
ATOM 1881 O O . SER A 1 269 ? -14.131 5.116 19.623 1.00 95.56 269 SER A O 1
ATOM 1883 N N . ALA A 1 270 ? -15.118 3.130 20.033 1.00 96.25 270 ALA A N 1
ATOM 1884 C CA . ALA A 1 270 ? -14.111 2.649 20.973 1.00 96.25 270 ALA A CA 1
ATOM 1885 C C . ALA A 1 270 ? -12.710 2.572 20.339 1.00 96.25 270 ALA A C 1
ATOM 1887 O O . ALA A 1 270 ? -11.732 2.991 20.953 1.00 96.25 270 ALA A O 1
ATOM 1888 N N . ALA A 1 271 ? -12.601 2.081 19.099 1.00 96.25 271 ALA A N 1
ATOM 1889 C CA . ALA A 1 271 ? -11.330 2.013 18.381 1.00 96.25 271 ALA A CA 1
ATOM 1890 C C . ALA A 1 271 ? -10.748 3.409 18.108 1.00 96.25 271 ALA A C 1
ATOM 1892 O O . ALA A 1 271 ? -9.568 3.644 18.356 1.00 96.25 271 ALA A O 1
ATOM 1893 N N . LEU A 1 272 ? -11.559 4.358 17.630 1.00 96.56 272 LEU A N 1
ATOM 1894 C CA . LEU A 1 272 ? -11.090 5.716 17.321 1.00 96.56 272 LEU A CA 1
ATOM 1895 C C . LEU A 1 272 ? -10.702 6.508 18.580 1.00 96.56 272 LEU A C 1
ATOM 1897 O O . LEU A 1 272 ? -9.769 7.315 18.523 1.00 96.56 272 LEU A O 1
ATOM 1901 N N . GLU A 1 273 ? -11.392 6.278 19.699 1.00 96.88 273 GLU A N 1
ATOM 1902 C CA . GLU A 1 273 ? -11.054 6.848 21.007 1.00 96.88 273 GLU A CA 1
ATOM 1903 C C . GLU A 1 273 ? -9.731 6.282 21.542 1.00 96.88 273 GLU A C 1
ATOM 1905 O O . GLU A 1 273 ? -8.873 7.039 21.993 1.00 96.88 273 GLU A O 1
ATOM 1910 N N . GLU A 1 274 ? -9.517 4.970 21.414 1.00 97.25 274 GLU A N 1
ATOM 1911 C CA . GLU A 1 274 ? -8.293 4.300 21.862 1.00 97.25 274 GLU A CA 1
ATOM 1912 C C . GLU A 1 274 ? -7.075 4.648 20.984 1.00 97.25 274 GLU A C 1
ATOM 1914 O O . GLU A 1 274 ? -5.975 4.885 21.490 1.00 97.25 274 GLU A O 1
ATOM 1919 N N . TRP A 1 275 ? -7.241 4.679 19.658 1.00 97.62 275 TRP A N 1
ATOM 1920 C CA . TRP A 1 275 ? -6.126 4.861 18.724 1.00 97.62 275 TRP A CA 1
ATOM 1921 C C . TRP A 1 275 ? -5.720 6.327 18.576 1.00 97.62 275 TRP A C 1
ATOM 1923 O O . TRP A 1 275 ? -4.531 6.605 18.429 1.00 97.62 275 TRP A O 1
ATOM 1933 N N . GLY A 1 276 ? -6.666 7.269 18.652 1.00 96.62 276 GLY A N 1
ATOM 1934 C CA . GLY A 1 276 ? -6.424 8.701 18.434 1.00 96.62 276 GLY A CA 1
ATOM 1935 C C . GLY A 1 276 ? -5.237 9.277 19.225 1.00 96.62 276 GLY A C 1
ATOM 1936 O O . GLY A 1 276 ? -4.321 9.825 18.606 1.00 96.62 276 GLY A O 1
ATOM 1937 N N . PRO A 1 277 ? -5.177 9.105 20.561 1.00 97.19 277 PRO A N 1
ATOM 1938 C CA . PRO A 1 277 ? -4.051 9.575 21.371 1.00 97.19 277 PRO A CA 1
ATOM 1939 C C . PRO A 1 277 ? -2.707 8.943 20.985 1.00 97.19 277 PRO A C 1
ATOM 1941 O O . PRO A 1 277 ? -1.661 9.580 21.101 1.00 97.19 277 PRO A O 1
ATOM 1944 N N . LEU A 1 278 ? -2.713 7.691 20.511 1.00 97.50 278 LEU A N 1
ATOM 1945 C CA . LEU A 1 278 ? -1.502 7.003 20.058 1.00 97.50 278 LEU A CA 1
ATOM 1946 C C . LEU A 1 278 ? -1.006 7.574 18.726 1.00 97.50 278 LEU A C 1
ATOM 1948 O O . LEU A 1 278 ? 0.198 7.756 18.569 1.00 97.50 278 LEU A O 1
ATOM 1952 N N . LEU A 1 279 ? -1.916 7.911 17.803 1.00 97.50 279 LEU A N 1
ATOM 1953 C CA . LEU A 1 279 ? -1.571 8.591 16.549 1.00 97.50 279 LEU A CA 1
ATOM 1954 C C . LEU A 1 279 ? -0.975 9.980 16.831 1.00 97.50 279 LEU A C 1
ATOM 1956 O O . LEU A 1 279 ? 0.083 10.303 16.301 1.00 97.50 279 LEU A O 1
ATOM 1960 N N . ALA A 1 280 ? -1.580 10.765 17.729 1.00 96.94 280 ALA A N 1
ATOM 1961 C CA . ALA A 1 280 ? -1.044 12.073 18.128 1.00 96.94 280 ALA A CA 1
ATOM 1962 C C . ALA A 1 280 ? 0.358 11.962 18.748 1.00 96.94 280 ALA A C 1
ATOM 1964 O O . ALA A 1 280 ? 1.252 12.748 18.432 1.00 96.94 280 ALA A O 1
ATOM 1965 N N . ALA A 1 281 ? 0.586 10.940 19.579 1.00 95.81 281 ALA A N 1
ATOM 1966 C CA . ALA A 1 281 ? 1.893 10.686 20.172 1.00 95.81 281 ALA A CA 1
ATOM 1967 C C . ALA A 1 281 ? 2.959 10.285 19.134 1.00 95.81 281 ALA A C 1
ATOM 1969 O O . ALA A 1 281 ? 4.109 10.702 19.270 1.00 95.81 281 ALA A O 1
ATOM 1970 N N . ILE A 1 282 ? 2.603 9.502 18.107 1.00 95.31 282 ILE A N 1
ATOM 1971 C CA . ILE A 1 282 ? 3.506 9.181 16.986 1.00 95.31 282 ILE A CA 1
ATOM 1972 C C . ILE A 1 282 ? 3.841 10.462 16.213 1.00 95.31 282 ILE A C 1
ATOM 1974 O O . ILE A 1 282 ? 5.014 10.799 16.079 1.00 95.31 282 ILE A O 1
ATOM 1978 N N . ALA A 1 283 ? 2.829 11.236 15.809 1.00 95.69 283 ALA A N 1
ATOM 1979 C CA . ALA A 1 283 ? 3.016 12.484 15.068 1.00 95.69 283 ALA A CA 1
ATOM 1980 C C . ALA A 1 283 ? 3.925 13.484 15.808 1.00 95.69 283 ALA A C 1
ATOM 1982 O O . ALA A 1 283 ? 4.804 14.103 15.207 1.00 95.69 283 ALA A O 1
ATOM 1983 N N . LEU A 1 284 ? 3.748 13.611 17.129 1.00 94.56 284 LEU A N 1
ATOM 1984 C CA . LEU A 1 284 ? 4.575 14.468 17.977 1.00 94.56 284 LEU A CA 1
ATOM 1985 C C . LEU A 1 284 ? 6.044 14.040 17.975 1.00 94.56 284 LEU A C 1
ATOM 1987 O O . LEU A 1 284 ? 6.926 14.896 17.912 1.00 94.56 284 LEU A O 1
ATOM 1991 N N . VAL A 1 285 ? 6.312 12.736 18.067 1.00 92.38 285 VAL A N 1
ATOM 1992 C CA . VAL A 1 285 ? 7.682 12.212 18.033 1.00 92.38 285 VAL A CA 1
ATOM 1993 C C . VAL A 1 285 ? 8.301 12.422 16.654 1.00 92.38 285 VAL A C 1
ATOM 1995 O O . VAL A 1 285 ? 9.433 12.883 16.585 1.00 92.38 285 VAL A O 1
ATOM 1998 N N . SER A 1 286 ? 7.561 12.181 15.569 1.00 90.38 286 SER A N 1
ATOM 1999 C CA . SER A 1 286 ? 8.082 12.357 14.207 1.00 90.38 286 SER A CA 1
ATOM 2000 C C . SER A 1 286 ? 8.438 13.813 13.878 1.00 90.38 286 SER A C 1
ATOM 2002 O O . SER A 1 286 ? 9.415 14.063 13.176 1.00 90.38 286 SER A O 1
ATOM 2004 N N . LEU A 1 287 ? 7.692 14.789 14.410 1.00 90.62 287 LEU A N 1
ATOM 2005 C CA . LEU A 1 287 ? 8.004 16.217 14.242 1.00 90.62 287 LEU A CA 1
ATOM 2006 C C . LEU A 1 287 ? 9.210 16.672 15.072 1.00 90.62 287 LEU A C 1
ATOM 2008 O O . LEU A 1 287 ? 9.939 17.585 14.676 1.00 90.62 287 LEU A O 1
ATOM 2012 N N . ARG A 1 288 ? 9.447 16.032 16.218 1.00 85.88 288 ARG A N 1
ATOM 2013 C CA . ARG A 1 288 ? 10.646 16.243 17.031 1.00 85.88 288 ARG A CA 1
ATOM 2014 C C . ARG A 1 288 ? 11.802 15.473 16.391 1.00 85.88 288 ARG A C 1
ATOM 2016 O O . ARG A 1 288 ? 12.139 14.387 16.847 1.00 85.88 288 ARG A O 1
ATOM 2023 N N . ARG A 1 289 ? 12.391 16.020 15.315 1.00 62.53 289 ARG A N 1
ATOM 2024 C CA . ARG A 1 289 ? 13.596 15.455 14.668 1.00 62.53 289 ARG A CA 1
ATOM 2025 C C . ARG A 1 289 ? 14.589 14.982 15.745 1.00 62.53 289 ARG A C 1
ATOM 2027 O O . ARG A 1 289 ? 14.890 15.780 16.637 1.00 62.53 289 ARG A O 1
ATOM 2034 N N . PRO A 1 290 ? 15.103 13.740 15.695 1.00 54.31 290 PRO A N 1
ATOM 2035 C CA . PRO A 1 290 ? 16.079 13.292 16.676 1.00 54.31 290 PRO A CA 1
ATOM 2036 C C . PRO A 1 290 ? 17.311 14.195 16.621 1.00 54.31 290 PRO A C 1
ATOM 2038 O O . PRO A 1 290 ? 17.881 14.413 15.550 1.00 54.31 290 PRO A O 1
ATOM 2041 N N . CYS A 1 291 ? 17.732 14.711 17.774 1.00 45.72 291 CYS A N 1
ATOM 2042 C CA . CYS A 1 291 ? 19.112 15.147 17.933 1.00 45.72 291 CYS A CA 1
ATOM 2043 C C . CYS A 1 291 ? 19.996 13.894 17.749 1.00 45.72 291 CYS A C 1
ATOM 2045 O O . CYS A 1 291 ? 19.625 12.850 18.299 1.00 45.72 291 CYS A O 1
ATOM 2047 N N . PRO A 1 292 ? 21.121 13.949 17.009 1.00 51.59 292 PRO A N 1
ATOM 2048 C CA . PRO A 1 292 ? 21.949 12.771 16.713 1.00 51.59 292 PRO A CA 1
ATOM 2049 C C . PRO A 1 292 ? 22.378 11.969 17.954 1.00 51.59 292 PRO A C 1
ATOM 2051 O O . PRO A 1 292 ? 22.591 10.764 17.859 1.00 51.59 292 PRO A O 1
ATOM 2054 N N . ASP A 1 293 ? 22.438 12.622 19.119 1.00 44.78 293 ASP A N 1
ATOM 2055 C CA . ASP A 1 293 ? 22.967 12.057 20.366 1.00 44.78 293 ASP A CA 1
ATOM 2056 C C . ASP A 1 293 ? 21.925 11.352 21.251 1.00 44.78 293 ASP A C 1
ATOM 2058 O O . ASP A 1 293 ? 22.270 10.740 22.262 1.00 44.78 293 ASP A O 1
ATOM 2062 N N . THR A 1 294 ? 20.642 11.392 20.888 1.00 42.50 294 THR A N 1
ATOM 2063 C CA . THR A 1 294 ? 19.581 10.682 21.617 1.00 42.50 294 THR A CA 1
ATOM 2064 C C . THR A 1 294 ? 19.000 9.598 20.726 1.00 42.50 294 THR A C 1
ATOM 2066 O O . THR A 1 294 ? 18.302 9.898 19.761 1.00 42.50 294 THR A O 1
ATOM 2069 N N . GLY A 1 295 ? 19.318 8.340 21.045 1.00 39.69 295 GLY A N 1
ATOM 2070 C CA . GLY A 1 295 ? 18.905 7.160 20.287 1.00 39.69 295 GLY A CA 1
ATOM 2071 C C . GLY A 1 295 ? 17.427 7.174 19.882 1.00 39.69 295 GLY A C 1
ATOM 2072 O O . GLY A 1 295 ? 16.564 7.656 20.615 1.00 39.69 295 GLY A O 1
ATOM 2073 N N . ALA A 1 296 ? 17.151 6.614 18.702 1.00 46.28 296 ALA A N 1
ATOM 2074 C CA . ALA A 1 296 ? 15.863 6.553 18.002 1.00 46.28 296 ALA A CA 1
ATOM 2075 C C . ALA A 1 296 ? 14.717 5.802 18.741 1.00 46.28 296 ALA A C 1
ATOM 2077 O O . ALA A 1 296 ? 13.736 5.382 18.129 1.00 46.28 296 ALA A O 1
ATOM 2078 N N . ASP A 1 297 ? 14.806 5.642 20.062 1.00 47.72 297 ASP A N 1
ATOM 2079 C CA . ASP A 1 297 ? 13.942 4.805 20.903 1.00 47.72 297 ASP A CA 1
ATOM 2080 C C . ASP A 1 297 ? 12.523 5.368 21.124 1.00 47.72 297 ASP A C 1
ATOM 2082 O O . ASP A 1 297 ? 11.628 4.653 21.591 1.00 47.72 297 ASP A O 1
ATOM 2086 N N . GLY A 1 298 ? 12.283 6.644 20.799 1.00 52.06 298 GLY A N 1
ATOM 2087 C CA . GLY A 1 298 ? 10.992 7.308 21.023 1.00 52.06 298 GLY A CA 1
ATOM 2088 C C . GLY A 1 298 ? 9.870 6.816 20.103 1.00 52.06 298 GLY A C 1
ATOM 2089 O O . GLY A 1 298 ? 8.746 6.591 20.559 1.00 52.06 298 GLY A O 1
ATOM 2090 N N . ASP A 1 299 ? 10.178 6.606 18.823 1.00 63.97 299 ASP A N 1
ATOM 2091 C CA . ASP A 1 299 ? 9.170 6.330 17.791 1.00 63.97 299 ASP A CA 1
ATOM 2092 C C . ASP A 1 299 ? 8.634 4.891 17.906 1.00 63.97 299 ASP A C 1
ATOM 2094 O O . ASP A 1 299 ? 7.427 4.622 17.878 1.00 63.97 299 ASP A O 1
ATOM 2098 N N . GLY A 1 300 ? 9.531 3.949 18.221 1.00 77.94 300 GLY A N 1
ATOM 2099 C CA . GLY A 1 300 ? 9.188 2.539 18.402 1.00 77.94 300 GLY A CA 1
ATOM 2100 C C . GLY A 1 300 ? 8.225 2.273 19.565 1.00 77.94 300 GLY A C 1
ATOM 2101 O O . GLY A 1 300 ? 7.400 1.358 19.489 1.00 77.94 300 GLY A O 1
ATOM 2102 N N . ARG A 1 301 ? 8.267 3.075 20.641 1.00 89.38 301 ARG A N 1
ATOM 2103 C CA . ARG A 1 301 ? 7.414 2.860 21.824 1.00 89.38 301 ARG A CA 1
ATOM 2104 C C . ARG A 1 301 ? 5.942 3.142 21.531 1.00 89.38 301 ARG A C 1
ATOM 2106 O O . ARG A 1 301 ? 5.083 2.348 21.925 1.00 89.38 301 ARG A O 1
ATOM 2113 N N . ASN A 1 302 ? 5.640 4.248 20.852 1.00 92.38 302 ASN A N 1
ATOM 2114 C CA . ASN A 1 302 ? 4.259 4.613 20.534 1.00 92.38 302 ASN A CA 1
ATOM 2115 C C . ASN A 1 302 ? 3.673 3.686 19.463 1.00 92.38 302 ASN A C 1
ATOM 2117 O O . ASN A 1 302 ? 2.554 3.200 19.637 1.00 92.38 302 ASN A O 1
ATOM 2121 N N . VAL A 1 303 ? 4.460 3.306 18.450 1.00 93.31 303 VAL A N 1
ATOM 2122 C CA . VAL A 1 303 ? 4.065 2.278 17.470 1.00 93.31 303 VAL A CA 1
ATOM 2123 C C . VAL A 1 303 ? 3.805 0.926 18.149 1.00 93.31 303 VAL A C 1
ATOM 2125 O O . VAL A 1 303 ? 2.841 0.235 17.820 1.00 93.31 303 VAL A O 1
ATOM 2128 N N . GLN A 1 304 ? 4.595 0.546 19.159 1.00 94.56 304 GLN A N 1
ATOM 2129 C CA . GLN A 1 304 ? 4.358 -0.684 19.919 1.00 94.56 304 GLN A CA 1
ATOM 2130 C C . GLN A 1 304 ? 3.067 -0.628 20.751 1.00 94.56 304 GLN A C 1
ATOM 2132 O O . GLN A 1 304 ? 2.382 -1.646 20.880 1.00 94.56 304 GLN A O 1
ATOM 2137 N N . ARG A 1 305 ? 2.712 0.534 21.315 1.00 96.69 305 ARG A N 1
ATOM 2138 C CA . ARG A 1 305 ? 1.421 0.728 21.999 1.00 96.69 305 ARG A CA 1
ATOM 2139 C C . ARG A 1 305 ? 0.260 0.636 21.013 1.00 96.69 305 ARG A C 1
ATOM 2141 O O . ARG A 1 305 ? -0.685 -0.095 21.290 1.00 96.69 305 ARG A O 1
ATOM 2148 N N . LEU A 1 306 ? 0.379 1.274 19.847 1.00 97.50 306 LEU A N 1
ATOM 2149 C CA . LEU A 1 306 ? -0.596 1.156 18.760 1.00 97.50 306 LEU A CA 1
ATOM 2150 C C . LEU A 1 306 ? -0.768 -0.303 18.333 1.00 97.50 306 LEU A C 1
ATOM 2152 O O . LEU A 1 306 ? -1.887 -0.792 18.251 1.00 97.50 306 LEU A O 1
ATOM 2156 N N . LYS A 1 307 ? 0.328 -1.053 18.181 1.00 97.38 307 LYS A N 1
ATOM 2157 C CA . LYS A 1 307 ? 0.281 -2.493 17.893 1.00 97.38 307 LYS A CA 1
ATOM 2158 C C . LYS A 1 307 ? -0.537 -3.274 18.924 1.00 97.38 307 LYS A C 1
ATOM 2160 O O . LYS A 1 307 ? -1.285 -4.169 18.543 1.00 97.38 307 LYS A O 1
ATOM 2165 N N . ARG A 1 308 ? -0.383 -2.978 20.220 1.00 97.69 308 ARG A N 1
ATOM 2166 C CA . ARG A 1 308 ? -1.161 -3.634 21.288 1.00 97.69 308 ARG A CA 1
ATOM 2167 C C . ARG A 1 308 ? -2.648 -3.288 21.188 1.00 97.69 308 ARG A C 1
ATOM 2169 O O . ARG A 1 308 ? -3.456 -4.202 21.272 1.00 97.69 308 ARG A O 1
ATOM 2176 N N . ALA A 1 309 ? -2.988 -2.024 20.935 1.00 97.81 309 ALA A N 1
ATOM 2177 C CA . ALA A 1 309 ? -4.374 -1.588 20.740 1.00 97.81 309 ALA A CA 1
ATOM 2178 C C . ALA A 1 309 ? -5.023 -2.258 19.513 1.00 97.81 309 ALA A C 1
ATOM 2180 O O . ALA A 1 309 ? -6.111 -2.822 19.600 1.00 97.81 309 ALA A O 1
ATOM 2181 N N . LEU A 1 310 ? -4.314 -2.297 18.378 1.00 97.94 310 LEU A N 1
ATOM 2182 C CA . LEU A 1 310 ? -4.765 -3.000 17.172 1.00 97.94 310 LEU A CA 1
ATOM 2183 C C . LEU A 1 310 ? -4.930 -4.506 17.410 1.00 97.94 310 LEU A C 1
ATOM 2185 O O . LEU A 1 310 ? -5.864 -5.120 16.903 1.00 97.94 310 LEU A O 1
ATOM 2189 N N . ARG A 1 311 ? -4.037 -5.113 18.196 1.00 97.69 311 ARG A N 1
ATOM 2190 C CA . ARG A 1 311 ? -4.152 -6.521 18.582 1.00 97.69 311 ARG A CA 1
ATOM 2191 C C . ARG A 1 311 ? -5.398 -6.761 19.434 1.00 97.69 311 ARG A C 1
ATOM 2193 O O . ARG A 1 311 ? -6.148 -7.672 19.120 1.00 97.69 311 ARG A O 1
ATOM 2200 N N . ALA A 1 312 ? -5.645 -5.926 20.441 1.00 96.88 312 ALA A N 1
ATOM 2201 C CA . ALA A 1 312 ? -6.831 -6.022 21.289 1.00 96.88 312 ALA A CA 1
ATOM 2202 C C . ALA A 1 312 ? -8.136 -5.780 20.509 1.00 96.88 312 ALA A C 1
ATOM 2204 O O . ALA A 1 312 ? -9.161 -6.381 20.809 1.00 96.88 312 ALA A O 1
ATOM 2205 N N . PHE A 1 313 ? -8.124 -4.910 19.496 1.00 96.44 313 PHE A N 1
ATOM 2206 C CA . PHE A 1 313 ? -9.237 -4.763 18.551 1.00 96.44 313 PHE A CA 1
ATOM 2207 C C . PHE A 1 313 ? -9.511 -6.068 17.795 1.00 96.44 313 PHE A C 1
ATOM 2209 O O . PHE A 1 313 ? -10.645 -6.524 17.729 1.00 96.44 313 PHE A O 1
ATOM 2216 N N . VAL A 1 314 ? -8.458 -6.700 17.282 1.00 95.75 314 VAL A N 1
ATOM 2217 C CA . VAL A 1 314 ? -8.556 -7.959 16.544 1.00 95.75 314 VAL A CA 1
ATOM 2218 C C . VAL A 1 314 ? -8.978 -9.141 17.430 1.00 95.75 314 VAL A C 1
ATOM 2220 O O . VAL A 1 314 ? -9.762 -9.962 16.982 1.00 95.75 314 VAL A O 1
ATOM 2223 N N . GLU A 1 315 ? -8.473 -9.247 18.662 1.00 94.25 315 GLU A N 1
ATOM 2224 C CA . GLU A 1 315 ? -8.765 -10.362 19.586 1.00 94.25 315 GLU A CA 1
ATOM 2225 C C . GLU A 1 315 ? -10.190 -10.324 20.165 1.00 94.25 315 GLU A C 1
ATOM 2227 O O . GLU A 1 315 ? -10.655 -11.323 20.704 1.00 94.25 315 GLU A O 1
ATOM 2232 N N . ARG A 1 316 ? -10.895 -9.191 20.056 1.00 90.38 316 ARG A N 1
ATOM 2233 C CA . ARG A 1 316 ? -12.306 -9.051 20.461 1.00 90.38 316 ARG A CA 1
ATOM 2234 C C . ARG A 1 316 ? -13.299 -9.667 19.461 1.00 90.38 316 ARG A C 1
ATOM 2236 O O . ARG A 1 316 ? -14.504 -9.577 19.690 1.00 90.38 316 ARG A O 1
ATOM 2243 N N . ARG A 1 317 ? -12.809 -10.239 18.361 1.00 82.50 317 ARG A N 1
ATOM 2244 C CA . ARG A 1 317 ? -13.578 -10.753 17.221 1.00 82.50 317 ARG A CA 1
ATOM 2245 C C . ARG A 1 317 ? -13.318 -12.236 17.023 1.00 82.50 317 ARG A C 1
ATOM 2247 O O . ARG A 1 317 ? -14.280 -12.923 16.625 1.00 82.50 317 ARG A O 1
#

Organism: NC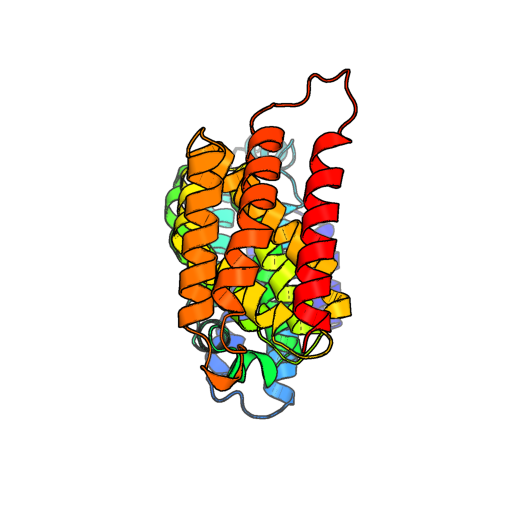BI:txid582737

InterPro domains:
  IPR011989 Armadillo-like helical [G3DSA:1.25.10.10] (2-276)